Protein AF-A0A1E1XUR6-F1 (afdb_monomer_lite)

InterPro domains:
  IPR001590 Peptidase M12B, ADAM/reprolysin [PS50215] (1-199)
  IPR024079 Metallopeptidase, catalytic domain superfamily [G3DSA:3.40.390.10] (1-199)

Organism: Amblyomma sculptum (NCBI:txid1581419)

Radius of gyration: 16.45 Å; chains: 1; bounding box: 46×39×38 Å

Sequence (199 aa):
KDLVEYIAVLVAFVNLKLQTFQDNILRLQVVVTGIIIYSEQKETFIERWKNNQSFMLDSTLYNFNLYAYKEDRFRNDDIVVFLTGLDLAGRYFNSTRVNENILGLASIRGACGFHKTALVEDIPRTFSSVHTTAHEIGHLLGAHHDGSARDPNSPSQVDPAMCPASKKNIMTPVLGVHKRHDFSYCSTVEAAEFILSKA

pLDDT: mean 92.92, std 6.91, range [50.75, 98.69]

Secondary structure (DSSP, 8-state):
-HHHHHHHHHHHHHHHHHTTS-TTT--------------GGG-TTPPEETTEEEEEETHHHHHHHHHHHH-GGGTT-S-EEEEESSEEEEEPTT-S-EEEEESEEE-TT-TTSTT-EEEEE--TTTTTTHHHHHHHHHHHTTPPPTTPPPPTT---SS-GGGS-GGG--TT----SS---SS--HHHHHHHHHHHHS--

Foldseek 3Di:
DVVVVVVVVLLVLLQVLQCLLPVVQDRDHDDDPDDDDDDPVRLVLFDAQPVDRLETEPSSLVSVLVVLVVDPVNLPPQAEEDEDQGQYWYDDVPDSDTDRPDAKDFAACQTPHSRRYMYGYDDPPPSPRSLVVSQRVLRNLHAAAQLDADDPPQPFPDGSNVGHLVQQESRRPDDDPDHDSHHDNRSSRRSSCSVPPDD

Structure (mmCIF, N/CA/C/O backbone):
data_AF-A0A1E1XUR6-F1
#
_entry.id   AF-A0A1E1XUR6-F1
#
loop_
_atom_site.group_PDB
_atom_site.id
_atom_site.type_symbol
_atom_site.label_atom_id
_atom_site.label_alt_id
_atom_site.label_comp_id
_atom_site.label_asym_id
_atom_site.label_entity_id
_atom_site.label_seq_id
_atom_site.pdbx_PDB_ins_code
_atom_site.Cartn_x
_atom_site.Cartn_y
_atom_site.Cartn_z
_atom_site.occupancy
_atom_site.B_iso_or_equiv
_atom_site.auth_seq_id
_atom_site.auth_comp_id
_atom_site.auth_asym_id
_atom_site.auth_atom_id
_atom_site.pdbx_PDB_model_num
ATOM 1 N N . LYS A 1 1 ? -24.198 -4.993 4.843 1.00 64.06 1 LYS A N 1
ATOM 2 C CA . LYS A 1 1 ? -24.345 -5.655 3.529 1.00 64.06 1 LYS A CA 1
ATOM 3 C C . LYS A 1 1 ? -23.632 -4.826 2.465 1.00 64.06 1 LYS A C 1
ATOM 5 O O . LYS A 1 1 ? -22.609 -5.278 1.979 1.00 64.06 1 LYS A O 1
ATOM 10 N N . ASP A 1 2 ? -24.025 -3.566 2.293 1.00 88.56 2 ASP A N 1
ATOM 11 C CA . ASP A 1 2 ? -23.453 -2.632 1.309 1.00 88.56 2 ASP A CA 1
ATOM 12 C C . ASP A 1 2 ? -21.934 -2.424 1.440 1.00 88.56 2 ASP A C 1
ATOM 14 O O . ASP A 1 2 ? -21.227 -2.429 0.442 1.00 88.56 2 ASP A O 1
ATOM 18 N N . LEU A 1 3 ? -21.401 -2.296 2.664 1.00 90.50 3 LEU A N 1
ATOM 19 C CA . LEU A 1 3 ? -19.954 -2.122 2.868 1.00 90.50 3 LEU A CA 1
ATOM 20 C C . LEU A 1 3 ? -19.143 -3.368 2.476 1.00 90.50 3 LEU A C 1
ATOM 22 O O . LEU A 1 3 ? -18.063 -3.250 1.913 1.00 90.50 3 LEU A O 1
ATOM 26 N N . VAL A 1 4 ? -19.662 -4.564 2.757 1.00 92.81 4 VAL A N 1
ATOM 27 C CA . VAL A 1 4 ? -18.982 -5.819 2.399 1.00 92.81 4 VAL A CA 1
ATOM 28 C C . VAL A 1 4 ? -18.978 -5.999 0.882 1.00 92.81 4 VAL A C 1
ATOM 30 O O . VAL A 1 4 ? -17.950 -6.357 0.317 1.00 92.81 4 VAL A O 1
ATOM 33 N N . GLU A 1 5 ? -20.096 -5.694 0.218 1.00 94.38 5 GLU A N 1
ATOM 34 C CA . GLU A 1 5 ? -20.188 -5.693 -1.248 1.00 94.38 5 GLU A CA 1
ATOM 35 C C . GLU A 1 5 ? -19.238 -4.656 -1.866 1.00 94.38 5 GLU A C 1
ATOM 37 O O . GLU A 1 5 ? -18.511 -4.971 -2.806 1.00 94.38 5 GLU A O 1
ATOM 42 N N . TYR A 1 6 ? -19.169 -3.452 -1.291 1.00 95.44 6 TYR A N 1
ATOM 43 C CA . TYR A 1 6 ? -18.223 -2.418 -1.708 1.00 95.44 6 TYR A CA 1
ATOM 44 C C . TYR A 1 6 ? -16.767 -2.891 -1.603 1.00 95.44 6 TYR A C 1
ATOM 46 O O . TYR A 1 6 ? -16.025 -2.798 -2.580 1.00 95.44 6 TYR A O 1
ATOM 54 N N . ILE A 1 7 ? -16.367 -3.458 -0.458 1.00 95.56 7 ILE A N 1
ATOM 55 C CA . ILE A 1 7 ? -15.009 -3.986 -0.256 1.00 95.56 7 ILE A CA 1
ATOM 56 C C . ILE A 1 7 ? -14.719 -5.131 -1.234 1.00 95.56 7 ILE A C 1
ATOM 58 O O . ILE A 1 7 ? -13.631 -5.183 -1.802 1.00 95.56 7 ILE A O 1
ATOM 62 N N . ALA A 1 8 ? -15.680 -6.022 -1.485 1.00 95.31 8 ALA A N 1
ATOM 63 C CA . ALA A 1 8 ? -15.502 -7.115 -2.438 1.00 95.31 8 ALA A CA 1
ATOM 64 C C . ALA A 1 8 ? -15.231 -6.601 -3.864 1.00 95.31 8 ALA A C 1
ATOM 66 O O . ALA A 1 8 ? -14.317 -7.091 -4.530 1.00 95.31 8 ALA A O 1
ATOM 67 N N . VAL A 1 9 ? -15.975 -5.587 -4.320 1.00 97.12 9 VAL A N 1
ATOM 68 C CA . VAL A 1 9 ? -15.766 -4.963 -5.639 1.00 97.12 9 VAL A CA 1
ATOM 69 C C . VAL A 1 9 ? -14.441 -4.198 -5.691 1.00 97.12 9 VAL A C 1
ATOM 71 O O . VAL A 1 9 ? -13.696 -4.332 -6.662 1.00 97.12 9 VAL A O 1
ATOM 74 N N . LEU A 1 10 ? -14.105 -3.454 -4.634 1.00 97.88 10 LEU A N 1
ATOM 75 C CA . LEU A 1 10 ? -12.821 -2.763 -4.500 1.00 97.88 10 LEU A CA 1
ATOM 76 C C . LEU A 1 10 ? -11.660 -3.752 -4.648 1.00 97.88 10 LEU A C 1
ATOM 78 O O . LEU A 1 10 ? -10.781 -3.546 -5.484 1.00 97.88 10 LEU A O 1
ATOM 82 N N . VAL A 1 11 ? -11.683 -4.859 -3.901 1.00 97.69 11 VAL A N 1
ATOM 83 C CA . VAL A 1 11 ? -10.634 -5.888 -3.958 1.00 97.69 11 VAL A CA 1
ATOM 84 C C . VAL A 1 11 ? -10.613 -6.602 -5.309 1.00 97.69 11 VAL A C 1
ATOM 86 O O . VAL A 1 11 ? -9.536 -6.928 -5.804 1.00 97.69 11 VAL A O 1
ATOM 89 N N . ALA A 1 12 ? -11.762 -6.809 -5.957 1.00 98.06 12 ALA A N 1
ATOM 90 C CA . ALA A 1 12 ? -11.793 -7.337 -7.318 1.00 98.06 12 ALA A CA 1
ATOM 91 C C . ALA A 1 12 ? -11.043 -6.413 -8.295 1.00 98.06 12 ALA A C 1
ATOM 93 O O . ALA A 1 12 ? -10.215 -6.889 -9.071 1.00 98.06 12 ALA A O 1
ATOM 94 N N . PHE A 1 13 ? -11.247 -5.094 -8.215 1.00 98.12 13 PHE A N 1
ATOM 95 C CA . PHE A 1 13 ? -10.497 -4.137 -9.033 1.00 98.12 13 PHE A CA 1
ATOM 96 C C . PHE A 1 13 ? -9.016 -4.040 -8.652 1.00 98.12 13 PHE A C 1
ATOM 98 O O . PHE A 1 13 ? -8.174 -3.884 -9.538 1.00 98.12 13 PHE A O 1
ATOM 105 N N . VAL A 1 14 ? -8.676 -4.170 -7.367 1.00 98.44 14 VAL A N 1
ATOM 106 C CA . VAL A 1 14 ? -7.278 -4.291 -6.923 1.00 98.44 14 VAL A CA 1
ATOM 107 C C . VAL A 1 14 ? -6.634 -5.530 -7.543 1.00 98.44 14 VAL A C 1
ATOM 109 O O . VAL A 1 14 ? -5.553 -5.425 -8.111 1.00 98.44 14 VAL A O 1
ATOM 112 N N . ASN A 1 15 ? -7.314 -6.677 -7.543 1.00 98.19 15 ASN A N 1
ATOM 113 C CA . ASN A 1 15 ? -6.824 -7.895 -8.185 1.00 98.19 15 ASN A CA 1
ATOM 114 C C . ASN A 1 15 ? -6.616 -7.729 -9.695 1.00 98.19 15 ASN A C 1
ATOM 116 O O . ASN A 1 15 ? -5.609 -8.207 -10.207 1.00 98.19 15 ASN A O 1
ATOM 120 N N . LEU A 1 16 ? -7.489 -7.002 -10.404 1.00 97.50 16 LEU A N 1
ATOM 121 C CA . LEU A 1 16 ? -7.254 -6.683 -11.822 1.00 97.50 16 LEU A CA 1
ATOM 122 C C . LEU A 1 16 ? -5.965 -5.877 -12.031 1.00 97.50 16 LEU A C 1
ATOM 124 O O . LEU A 1 16 ? -5.293 -6.052 -13.041 1.00 97.50 16 LEU A O 1
ATOM 128 N N . LYS A 1 17 ? -5.605 -5.004 -11.084 1.00 97.50 17 LYS A N 1
ATOM 129 C CA . LYS A 1 17 ? -4.328 -4.279 -11.117 1.00 97.50 17 LYS A CA 1
ATOM 130 C C . LYS A 1 17 ? -3.155 -5.185 -10.762 1.00 97.50 17 LYS A C 1
ATOM 132 O O . LYS A 1 17 ? -2.138 -5.127 -11.438 1.00 97.50 17 LYS A O 1
ATOM 137 N N . LEU A 1 18 ? -3.280 -6.044 -9.753 1.00 97.25 18 LEU A N 1
ATOM 138 C CA . LEU A 1 18 ? -2.220 -6.992 -9.381 1.00 97.25 18 LEU A CA 1
ATOM 139 C C . LEU A 1 18 ? -1.930 -8.011 -10.495 1.00 97.25 18 LEU A C 1
ATOM 141 O O . LEU A 1 18 ? -0.782 -8.391 -10.678 1.00 97.25 18 LEU A O 1
ATOM 145 N N . GLN A 1 19 ? -2.924 -8.366 -11.313 1.00 96.00 19 GLN A N 1
ATOM 146 C CA . GLN A 1 19 ? -2.740 -9.175 -12.528 1.00 96.00 19 GLN A CA 1
ATOM 147 C C . GLN A 1 19 ? -1.905 -8.486 -13.619 1.00 96.00 19 GLN A C 1
ATOM 149 O O . GLN A 1 19 ? -1.572 -9.112 -14.613 1.00 96.00 19 GLN A O 1
ATOM 154 N N . THR A 1 20 ? -1.578 -7.201 -13.470 1.00 96.88 20 THR A N 1
ATOM 155 C CA . THR A 1 20 ? -0.694 -6.500 -14.416 1.00 96.88 20 THR A CA 1
ATOM 156 C C . THR A 1 20 ? 0.782 -6.598 -14.055 1.00 96.88 20 THR A C 1
ATOM 158 O O . THR A 1 20 ? 1.619 -6.117 -14.822 1.00 96.88 20 THR A O 1
ATOM 161 N N . PHE A 1 21 ? 1.121 -7.217 -12.916 1.00 96.69 21 PHE A N 1
ATOM 162 C CA . PHE A 1 21 ? 2.452 -7.799 -12.794 1.00 96.69 21 PHE A CA 1
ATOM 163 C C . PHE A 1 21 ? 2.690 -8.676 -14.018 1.00 96.69 21 PHE A C 1
ATOM 165 O O . PHE A 1 21 ? 1.774 -9.338 -14.497 1.00 96.69 21 PHE A O 1
ATOM 172 N N . GLN A 1 22 ? 3.892 -8.616 -14.586 1.00 92.62 22 GLN A N 1
ATOM 173 C CA . GLN A 1 22 ? 4.144 -9.317 -15.841 1.00 92.62 22 GLN A CA 1
ATOM 174 C C . GLN A 1 22 ? 3.880 -10.814 -15.641 1.00 92.62 22 GLN A C 1
ATOM 176 O O . GLN A 1 22 ? 4.581 -11.467 -14.867 1.00 92.62 22 GLN A O 1
ATOM 181 N N . ASP A 1 23 ? 2.860 -11.337 -16.330 1.00 82.50 23 ASP A N 1
ATOM 182 C CA . ASP A 1 23 ? 2.299 -12.677 -16.099 1.00 82.50 23 ASP A CA 1
ATOM 183 C C . ASP A 1 23 ? 3.335 -13.805 -16.237 1.00 82.50 23 ASP A C 1
ATOM 185 O O . ASP A 1 23 ? 3.189 -14.875 -15.649 1.00 82.50 23 ASP A O 1
ATOM 189 N N . ASN A 1 24 ? 4.401 -13.575 -17.009 1.00 88.62 24 ASN A N 1
ATOM 190 C CA . ASN A 1 24 ? 5.517 -14.504 -17.182 1.00 88.62 24 ASN A CA 1
ATOM 191 C C . ASN A 1 24 ? 6.530 -14.493 -16.020 1.00 88.62 24 ASN A C 1
ATOM 193 O O . ASN A 1 24 ? 7.459 -15.298 -16.036 1.00 88.62 24 ASN A O 1
ATOM 197 N N . ILE A 1 25 ? 6.385 -13.583 -15.055 1.00 91.19 25 ILE A N 1
ATOM 198 C CA . ILE A 1 25 ? 7.270 -13.416 -13.894 1.00 91.19 25 ILE A CA 1
ATOM 199 C C . ILE A 1 25 ? 6.504 -13.693 -12.602 1.00 91.19 25 ILE A C 1
ATOM 201 O O . ILE A 1 25 ? 6.930 -14.518 -11.796 1.00 91.19 25 ILE A O 1
ATOM 205 N N . LEU A 1 26 ? 5.380 -13.005 -12.398 1.00 91.56 26 LEU A N 1
ATOM 206 C CA . LEU A 1 26 ? 4.622 -13.065 -11.155 1.00 91.56 26 LEU A CA 1
ATOM 207 C C . LEU A 1 26 ? 3.128 -13.047 -11.451 1.00 91.56 26 LEU A C 1
ATOM 209 O O . LEU A 1 26 ? 2.596 -12.062 -11.954 1.00 91.56 26 LEU A O 1
ATOM 213 N N . ARG A 1 27 ? 2.447 -14.119 -11.047 1.00 91.94 27 ARG A N 1
ATOM 214 C CA . ARG A 1 27 ? 0.989 -14.177 -11.014 1.00 91.94 27 ARG A CA 1
ATOM 215 C C . ARG A 1 27 ? 0.527 -14.171 -9.568 1.00 91.94 27 ARG A C 1
ATOM 217 O O . ARG A 1 27 ? 0.802 -15.108 -8.823 1.00 91.94 27 ARG A O 1
ATOM 224 N N . LEU A 1 28 ? -0.191 -13.121 -9.192 1.00 91.94 28 LEU A N 1
ATOM 225 C CA . LEU A 1 28 ? -0.631 -12.890 -7.823 1.00 91.94 28 LEU A CA 1
ATOM 226 C C . LEU A 1 28 ? -2.141 -12.660 -7.769 1.00 91.94 28 LEU A C 1
ATOM 228 O O . LEU A 1 28 ? -2.721 -12.016 -8.643 1.00 91.94 28 LEU A O 1
ATOM 232 N N . GLN A 1 29 ? -2.766 -13.153 -6.705 1.00 94.88 29 GLN A N 1
ATOM 233 C CA . GLN A 1 29 ? -4.135 -12.818 -6.344 1.00 94.88 29 GLN A CA 1
ATOM 234 C C . GLN A 1 29 ? -4.218 -12.644 -4.829 1.00 94.88 29 GLN A C 1
ATOM 236 O O . GLN A 1 29 ? -3.807 -13.531 -4.085 1.00 94.88 29 GLN A O 1
ATOM 241 N N . VAL A 1 30 ? -4.786 -11.527 -4.378 1.00 95.62 30 VAL A N 1
ATOM 242 C CA . VAL A 1 30 ? -5.132 -11.340 -2.966 1.00 95.62 30 VAL A CA 1
ATOM 243 C C . VAL A 1 30 ? -6.528 -11.887 -2.693 1.00 95.62 30 VAL A C 1
ATOM 245 O O . VAL A 1 30 ? -7.462 -11.700 -3.483 1.00 95.62 30 VAL A O 1
ATOM 248 N N . VAL A 1 31 ? -6.672 -12.569 -1.560 1.00 96.62 31 VAL A N 1
ATOM 249 C CA . VAL A 1 31 ? -7.931 -13.155 -1.095 1.00 96.62 31 VAL A CA 1
ATOM 250 C C . VAL A 1 31 ? -8.277 -12.531 0.249 1.00 96.62 31 VAL A C 1
ATOM 252 O O . VAL A 1 31 ? -7.440 -12.474 1.142 1.00 96.62 31 VAL A O 1
ATOM 255 N N . VAL A 1 32 ? -9.515 -12.058 0.395 1.00 96.50 32 VAL A N 1
ATOM 256 C CA . VAL A 1 32 ? -9.996 -11.505 1.667 1.00 96.50 32 VAL A CA 1
ATOM 257 C C . VAL A 1 32 ? -10.362 -12.656 2.596 1.00 96.50 32 VAL A C 1
ATOM 259 O O . VAL A 1 32 ? -11.308 -13.395 2.327 1.00 96.50 32 VAL A O 1
ATOM 262 N N . THR A 1 33 ? -9.625 -12.785 3.694 1.00 95.62 33 THR A N 1
ATOM 263 C CA . THR A 1 33 ? -9.850 -13.777 4.758 1.00 95.62 33 THR A CA 1
ATOM 264 C C . THR A 1 33 ? -10.808 -13.266 5.835 1.00 95.62 33 THR A C 1
ATOM 266 O O . THR A 1 33 ? -11.524 -14.054 6.453 1.00 95.62 33 THR A O 1
ATOM 269 N N . GLY A 1 34 ? -10.883 -11.946 6.031 1.00 94.69 34 GLY A N 1
ATOM 270 C CA . GLY A 1 34 ? -11.770 -11.316 7.002 1.00 94.69 34 GLY A CA 1
ATOM 271 C C . GLY A 1 34 ? -11.981 -9.826 6.749 1.00 94.69 34 GLY A C 1
ATOM 272 O O . GLY A 1 34 ? -11.146 -9.148 6.156 1.00 94.69 34 GLY A O 1
ATOM 273 N N . ILE A 1 35 ? -13.120 -9.311 7.216 1.00 94.56 35 ILE A N 1
ATOM 274 C CA . ILE A 1 35 ? -13.437 -7.878 7.228 1.00 94.56 35 ILE A CA 1
ATOM 275 C C . ILE A 1 35 ? -13.803 -7.504 8.659 1.00 94.56 35 ILE A C 1
ATOM 277 O O . ILE A 1 35 ? -14.704 -8.100 9.252 1.00 94.56 35 ILE A O 1
ATOM 281 N N . ILE A 1 36 ? -13.118 -6.501 9.203 1.00 92.12 36 ILE A N 1
ATOM 282 C CA . ILE A 1 36 ? -13.382 -5.970 10.539 1.00 92.12 36 ILE A CA 1
ATOM 283 C C . ILE A 1 36 ? -13.798 -4.517 10.387 1.00 92.12 36 ILE A C 1
ATOM 285 O O . ILE A 1 36 ? -13.083 -3.716 9.794 1.00 92.12 36 ILE A O 1
ATOM 289 N N . ILE A 1 37 ? -14.964 -4.190 10.934 1.00 90.62 37 ILE A N 1
ATOM 290 C CA . ILE A 1 37 ? -15.499 -2.832 10.932 1.00 90.62 37 ILE A CA 1
ATOM 291 C C . ILE A 1 37 ? -15.290 -2.272 12.333 1.00 90.62 37 ILE A C 1
ATOM 293 O O . ILE A 1 37 ? -15.840 -2.800 13.306 1.00 90.62 37 ILE A O 1
ATOM 297 N N . TYR A 1 38 ? -14.476 -1.226 12.434 1.00 86.25 38 TYR A N 1
ATOM 298 C CA . TYR A 1 38 ? -14.243 -0.532 13.689 1.00 86.25 38 TYR A CA 1
ATOM 299 C C . TYR A 1 38 ? -15.259 0.592 13.891 1.00 86.25 38 TYR A C 1
ATOM 301 O O . TYR A 1 38 ? -15.828 1.147 12.955 1.00 86.25 38 TYR A O 1
ATOM 309 N N . SER A 1 39 ? -15.507 0.886 15.161 1.00 82.56 39 SER A N 1
ATOM 310 C CA . SER A 1 39 ? -16.129 2.125 15.618 1.00 82.56 39 SER A CA 1
ATOM 311 C C . SER A 1 39 ? -15.038 2.995 16.228 1.00 82.56 39 SER A C 1
ATOM 313 O O . SER A 1 39 ? -14.097 2.428 16.782 1.00 82.56 39 SER A O 1
ATOM 315 N N . GLU A 1 40 ? -15.218 4.315 16.281 1.00 74.62 40 GLU A N 1
ATOM 316 C CA . GLU A 1 40 ? -14.229 5.263 16.837 1.00 74.62 40 GLU A CA 1
ATOM 317 C C . GLU A 1 40 ? -13.624 4.820 18.186 1.00 74.62 40 GLU A C 1
ATOM 319 O O . GLU A 1 40 ? -12.426 4.928 18.417 1.00 74.62 40 GLU A O 1
ATOM 324 N N . GLN A 1 41 ? -14.434 4.227 19.068 1.00 70.56 41 GLN A N 1
ATOM 325 C CA . GLN A 1 41 ? -14.014 3.746 20.396 1.00 70.56 41 GLN A CA 1
ATOM 326 C C . GLN A 1 41 ? -13.008 2.580 20.369 1.00 70.56 41 GLN A C 1
ATOM 328 O O . GLN A 1 41 ? -12.378 2.285 21.382 1.00 70.56 41 GLN A O 1
ATOM 333 N N . LYS A 1 42 ? -12.895 1.871 19.242 1.00 77.00 42 LYS A N 1
ATOM 334 C CA . LYS A 1 42 ? -12.054 0.677 19.070 1.00 77.00 42 LYS A CA 1
ATOM 335 C C . LYS A 1 42 ? -10.821 0.938 18.202 1.00 77.00 42 LYS A C 1
ATOM 337 O O . LYS A 1 42 ? -9.979 0.055 18.083 1.00 77.00 42 LYS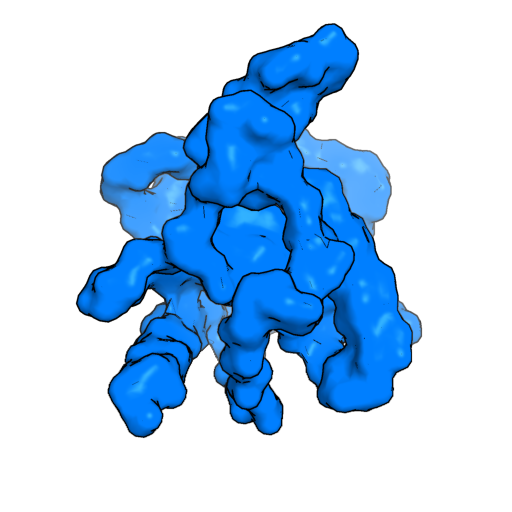 A O 1
ATOM 342 N N . GLU A 1 43 ? -10.692 2.130 17.631 1.00 81.44 43 GLU A N 1
ATOM 343 C CA . GLU A 1 43 ? -9.579 2.526 16.763 1.00 81.44 43 GLU A CA 1
ATOM 344 C C . GLU A 1 43 ? -8.408 3.105 17.573 1.00 81.44 43 GLU A C 1
ATOM 346 O O . GLU A 1 43 ? -7.889 4.183 17.290 1.00 81.44 43 GLU A O 1
ATOM 351 N N . THR A 1 44 ? -7.980 2.394 18.620 1.00 85.56 44 THR A N 1
ATOM 352 C CA . THR A 1 44 ? -6.982 2.888 19.592 1.00 85.56 44 THR A CA 1
ATOM 353 C C . THR A 1 44 ? -5.585 3.107 19.005 1.00 85.56 44 THR A C 1
ATOM 355 O O . THR A 1 44 ? -4.735 3.713 19.653 1.00 85.56 44 THR A O 1
ATOM 358 N N . PHE A 1 45 ? -5.339 2.621 17.789 1.00 90.06 45 PHE A N 1
ATOM 359 C CA . PHE A 1 45 ? -4.089 2.786 17.051 1.00 90.06 45 PHE A CA 1
ATOM 360 C C . PHE A 1 45 ? -4.030 4.082 16.225 1.00 90.06 45 PHE A C 1
ATOM 362 O O . PHE A 1 45 ? -2.939 4.462 15.799 1.00 90.06 45 PHE A O 1
ATOM 369 N N . ILE A 1 46 ? -5.159 4.767 16.001 1.00 93.50 46 ILE A N 1
ATOM 370 C CA . ILE A 1 46 ? -5.208 5.990 15.189 1.00 93.50 46 ILE A CA 1
ATOM 371 C C . ILE A 1 46 ? -4.646 7.172 15.977 1.00 93.50 46 ILE A C 1
ATOM 373 O O . ILE A 1 46 ? -5.196 7.576 17.002 1.00 93.50 46 ILE A O 1
ATOM 377 N N . GLU A 1 47 ? -3.591 7.789 15.449 1.00 93.00 47 GLU A N 1
ATOM 378 C CA . GLU A 1 47 ? -3.105 9.075 15.934 1.00 93.00 47 GLU A CA 1
ATOM 379 C C . GLU A 1 47 ? -3.658 10.198 15.055 1.00 93.00 47 GLU A C 1
ATOM 381 O O . GLU A 1 47 ? -3.431 10.230 13.847 1.00 93.00 47 GLU A O 1
ATOM 386 N N . ARG A 1 48 ? -4.383 11.142 15.662 1.00 92.19 48 ARG A N 1
ATOM 387 C CA . ARG A 1 48 ? -5.001 12.267 14.950 1.00 92.19 48 ARG A CA 1
ATOM 388 C C . ARG A 1 48 ? -4.201 13.548 15.109 1.00 92.19 48 ARG A C 1
ATOM 390 O O . ARG A 1 48 ? -3.607 13.809 16.162 1.00 92.19 48 ARG A O 1
ATOM 397 N N . TRP A 1 49 ? -4.225 14.399 14.089 1.00 89.94 49 TRP A N 1
ATOM 398 C CA . TRP A 1 49 ? -3.610 15.715 14.192 1.00 89.94 49 TRP A CA 1
ATOM 399 C C . TRP A 1 49 ? -4.379 16.592 15.188 1.00 89.94 49 TRP A C 1
ATOM 401 O O . TRP A 1 49 ? -5.584 16.802 15.074 1.00 89.94 49 TRP A O 1
ATOM 411 N N . LYS A 1 50 ? -3.674 17.140 16.187 1.00 87.44 50 LYS A N 1
ATOM 412 C CA . LYS A 1 50 ? -4.296 17.919 17.274 1.00 87.44 50 LYS A CA 1
ATOM 413 C C . LYS A 1 50 ? -5.114 19.113 16.772 1.00 87.44 50 LYS A C 1
ATOM 415 O O . LYS A 1 50 ? -6.133 19.424 17.377 1.00 87.44 50 LYS A O 1
ATOM 420 N N . ASN A 1 51 ? -4.691 19.743 15.676 1.00 86.44 51 ASN A N 1
ATOM 421 C CA . ASN A 1 51 ? -5.345 20.940 15.145 1.00 86.44 51 ASN A CA 1
ATOM 422 C C . ASN A 1 51 ? -6.538 20.619 14.231 1.00 86.44 51 ASN A C 1
ATOM 42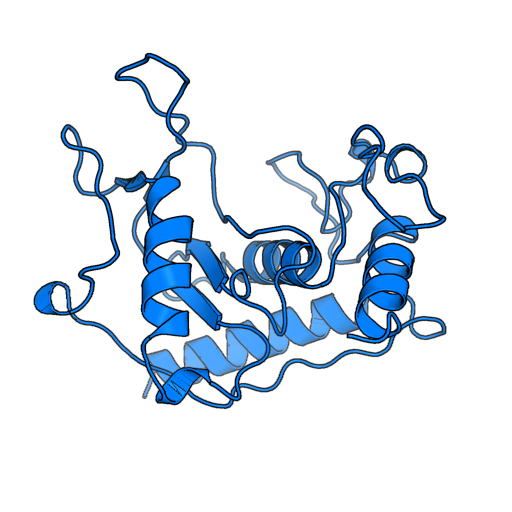4 O O . ASN A 1 51 ? -7.395 21.478 14.048 1.00 86.44 51 ASN A O 1
ATOM 428 N N . ASN A 1 52 ? -6.606 19.407 13.670 1.00 87.44 52 ASN A N 1
ATOM 429 C CA . ASN A 1 52 ? -7.734 18.950 12.864 1.00 87.44 52 ASN A CA 1
ATOM 430 C C . ASN A 1 52 ? -7.862 17.425 12.963 1.00 87.44 52 ASN A C 1
ATOM 432 O O . ASN A 1 52 ? -7.071 16.679 12.391 1.00 87.44 52 ASN A O 1
ATOM 436 N N . GLN A 1 53 ? -8.893 16.974 13.676 1.00 87.31 53 GLN A N 1
ATOM 437 C CA . GLN A 1 53 ? -9.135 15.557 13.949 1.00 87.31 53 GLN A CA 1
ATOM 438 C C . GLN A 1 53 ? -9.550 14.750 12.709 1.00 87.31 53 GLN A C 1
ATOM 440 O O . GLN A 1 53 ? -9.569 13.522 12.783 1.00 87.31 53 GLN A O 1
ATOM 445 N N . SER A 1 54 ? -9.851 15.412 11.586 1.00 88.31 54 SER A N 1
ATOM 446 C CA . SER A 1 54 ? -10.110 14.753 10.296 1.00 88.31 54 SER A CA 1
ATOM 447 C C . SER A 1 54 ? -8.848 14.113 9.720 1.00 88.31 54 SER A C 1
ATOM 449 O O . SER A 1 54 ? -8.962 13.192 8.925 1.00 88.31 54 SER A O 1
ATOM 451 N N . PHE A 1 55 ? -7.665 14.545 10.177 1.00 89.81 55 PHE A N 1
ATOM 452 C CA . PHE A 1 55 ? -6.385 14.010 9.736 1.00 89.81 55 PHE A CA 1
ATOM 453 C C . PHE A 1 55 ? -5.862 12.910 10.660 1.00 89.81 55 PHE A C 1
ATOM 455 O O . PHE A 1 55 ? -5.628 13.133 11.855 1.00 89.81 55 PHE A O 1
ATOM 462 N N . MET A 1 56 ? -5.609 11.746 10.075 1.00 93.62 56 MET A N 1
ATOM 463 C CA . MET A 1 56 ? -4.820 10.656 10.632 1.00 93.62 56 MET A CA 1
ATOM 464 C C . MET A 1 56 ? -3.347 10.853 10.264 1.00 93.62 56 MET A C 1
ATOM 466 O O . MET A 1 56 ? -3.004 11.149 9.124 1.00 93.62 56 MET A O 1
ATOM 470 N N . LEU A 1 57 ? -2.461 10.677 11.236 1.00 93.25 57 LEU A N 1
ATOM 471 C CA . LEU A 1 57 ? -1.031 10.898 11.058 1.00 93.25 57 LEU A CA 1
ATOM 472 C C . LEU A 1 57 ? -0.307 9.626 10.622 1.00 93.25 57 LEU A C 1
ATOM 474 O O . LEU A 1 57 ? -0.691 8.527 11.019 1.00 93.25 57 LEU A O 1
ATOM 478 N N . ASP A 1 58 ? 0.780 9.794 9.875 1.00 91.31 58 ASP A N 1
ATOM 479 C CA . ASP A 1 58 ? 1.707 8.744 9.430 1.00 91.31 58 ASP A CA 1
ATOM 480 C C . ASP A 1 58 ? 2.178 7.785 10.540 1.00 91.31 58 ASP A C 1
ATOM 482 O O . ASP A 1 58 ? 2.294 6.577 10.314 1.00 91.31 58 ASP A O 1
ATOM 486 N N . SER A 1 59 ? 2.361 8.278 11.767 1.00 93.00 59 SER A N 1
ATOM 487 C CA . SER A 1 59 ? 2.659 7.466 12.958 1.00 93.00 59 SER A CA 1
ATOM 488 C C . SER A 1 59 ? 1.616 6.377 13.250 1.00 93.00 59 SER A C 1
ATOM 490 O O . SER A 1 59 ? 1.943 5.356 13.865 1.00 93.00 59 SER A O 1
ATOM 492 N N . THR A 1 60 ? 0.386 6.534 12.752 1.00 96.19 60 THR A N 1
ATOM 493 C CA . THR A 1 60 ? -0.675 5.522 12.833 1.00 96.19 60 THR A CA 1
ATOM 494 C C . THR A 1 60 ? -0.251 4.203 12.200 1.00 96.19 60 THR A C 1
ATOM 496 O O . THR A 1 60 ? -0.621 3.152 12.716 1.00 96.19 60 THR A O 1
ATOM 499 N N . LEU A 1 61 ? 0.576 4.211 11.146 1.00 97.19 61 LEU A N 1
ATOM 500 C CA . LEU A 1 61 ? 1.026 2.970 10.512 1.00 97.19 61 LEU A CA 1
ATOM 501 C C . LEU A 1 61 ? 1.841 2.114 11.490 1.00 97.19 61 LEU A C 1
ATOM 503 O O . LEU A 1 61 ? 1.661 0.899 11.570 1.00 97.19 61 LEU A O 1
ATOM 507 N N . TYR A 1 62 ? 2.723 2.734 12.275 1.00 96.50 62 TYR A N 1
ATOM 508 C CA . TYR A 1 62 ? 3.496 2.015 13.287 1.00 96.50 62 TYR A CA 1
ATOM 509 C C . TYR A 1 62 ? 2.592 1.443 14.388 1.00 96.50 62 TYR A C 1
ATOM 511 O O . TYR A 1 62 ? 2.703 0.266 14.740 1.00 96.50 62 TYR A O 1
ATOM 519 N N . ASN A 1 63 ? 1.647 2.243 14.887 1.00 96.75 63 ASN A N 1
ATOM 520 C CA . ASN A 1 63 ? 0.681 1.795 15.893 1.00 96.75 63 ASN A CA 1
ATOM 521 C C . ASN A 1 63 ? -0.213 0.664 15.370 1.00 96.75 63 ASN A C 1
ATOM 523 O O . ASN A 1 63 ? -0.536 -0.262 16.114 1.00 96.75 63 ASN A O 1
ATOM 527 N N . PHE A 1 64 ? -0.588 0.715 14.093 1.00 96.62 64 PHE A N 1
ATOM 528 C CA . PHE A 1 64 ? -1.412 -0.306 13.468 1.00 96.62 64 PHE A CA 1
ATOM 529 C C . PHE A 1 64 ? -0.642 -1.613 13.249 1.00 96.62 64 PHE A C 1
ATOM 531 O O . PHE A 1 64 ? -1.182 -2.675 13.546 1.00 96.62 64 PHE A O 1
ATOM 538 N N . ASN A 1 65 ? 0.642 -1.558 12.874 1.00 97.31 65 ASN A N 1
ATOM 539 C CA . ASN A 1 65 ? 1.518 -2.738 12.879 1.00 97.31 65 ASN A CA 1
ATOM 540 C C . ASN A 1 65 ? 1.615 -3.368 14.280 1.00 97.31 65 ASN A C 1
ATOM 542 O O . ASN A 1 65 ? 1.428 -4.575 14.431 1.00 97.31 65 ASN A O 1
ATOM 546 N N . LEU A 1 66 ? 1.824 -2.557 15.328 1.00 96.62 66 LEU A N 1
ATOM 547 C CA . LEU A 1 66 ? 1.833 -3.038 16.717 1.00 96.62 66 LEU A CA 1
ATOM 548 C C . LEU A 1 66 ? 0.507 -3.691 17.120 1.00 96.62 66 LEU A C 1
ATOM 550 O O . LEU A 1 66 ? 0.507 -4.698 17.829 1.00 96.62 66 LEU A O 1
ATOM 554 N N . TYR A 1 67 ? -0.614 -3.101 16.711 1.00 94.88 67 TYR A N 1
ATOM 555 C CA . TYR A 1 67 ? -1.946 -3.625 16.981 1.00 94.88 67 TYR A CA 1
ATOM 556 C C . TYR A 1 67 ? -2.167 -4.964 16.264 1.00 94.88 67 TYR A C 1
ATOM 558 O O . TYR A 1 67 ? -2.490 -5.959 16.913 1.00 94.88 67 TYR A O 1
ATOM 566 N N . ALA A 1 68 ? -1.906 -5.015 14.955 1.00 95.12 68 ALA A N 1
ATOM 567 C CA . ALA A 1 68 ? -2.065 -6.213 14.140 1.00 95.12 68 ALA A CA 1
ATOM 568 C C . ALA A 1 68 ? -1.166 -7.366 14.611 1.00 95.12 68 ALA A C 1
ATOM 570 O O . ALA A 1 68 ? -1.589 -8.517 14.606 1.00 95.12 68 ALA A O 1
ATOM 571 N N . TYR A 1 69 ? 0.050 -7.064 15.074 1.00 95.12 69 TYR A N 1
ATOM 572 C CA . TYR A 1 69 ? 0.970 -8.061 15.623 1.00 95.12 69 TYR A CA 1
ATOM 573 C C . TYR A 1 69 ? 0.475 -8.692 16.936 1.00 95.12 69 TYR A C 1
ATOM 575 O O . TYR A 1 69 ? 0.737 -9.865 17.193 1.00 95.12 69 TYR A O 1
ATOM 583 N N . LYS A 1 70 ? -0.229 -7.929 17.784 1.00 94.44 70 LYS A N 1
ATOM 584 C CA . LYS A 1 70 ? -0.728 -8.402 19.090 1.00 94.44 70 LYS A CA 1
ATOM 585 C C . LYS A 1 70 ? -2.033 -9.188 19.000 1.00 94.44 70 LYS A C 1
ATOM 587 O O . LYS A 1 70 ? -2.370 -9.926 19.921 1.00 94.44 70 LYS A O 1
ATOM 592 N N . GLU A 1 71 ? -2.798 -8.976 17.942 1.00 93.56 71 GLU A N 1
ATOM 593 C CA . GLU A 1 71 ? -4.136 -9.527 17.780 1.00 93.56 71 GLU A CA 1
ATOM 594 C C . GLU A 1 71 ? -4.079 -10.852 17.010 1.00 93.56 71 GLU A C 1
ATOM 596 O O . GLU A 1 71 ? -3.851 -10.875 15.800 1.00 93.56 71 GLU A O 1
ATOM 601 N N . ASP A 1 72 ? -4.357 -11.963 17.703 1.00 94.00 72 ASP A N 1
ATOM 602 C CA . ASP A 1 72 ? -4.284 -13.331 17.154 1.00 94.00 72 ASP A CA 1
ATOM 603 C C . ASP A 1 72 ? -5.053 -13.518 15.839 1.00 94.00 72 ASP A C 1
ATOM 605 O O . ASP A 1 72 ? -4.675 -14.336 14.998 1.00 94.00 72 ASP A O 1
ATOM 609 N N . ARG A 1 73 ? -6.126 -12.746 15.637 1.00 94.06 73 ARG A N 1
ATOM 610 C CA . ARG A 1 73 ? -6.954 -12.803 14.427 1.00 94.06 73 ARG A CA 1
ATOM 611 C C . ARG A 1 73 ? -6.176 -12.494 13.143 1.00 94.06 73 ARG A C 1
ATOM 613 O O . ARG A 1 73 ? -6.541 -13.033 12.110 1.00 94.06 73 ARG A O 1
ATOM 620 N N . PHE A 1 74 ? -5.122 -11.674 13.215 1.00 95.38 74 PHE A N 1
ATOM 621 C CA . PHE A 1 74 ? -4.297 -11.315 12.056 1.00 95.38 74 PHE A CA 1
ATOM 622 C C . PHE A 1 74 ? -3.062 -12.199 11.917 1.00 95.38 74 PHE A C 1
ATOM 624 O O . PHE A 1 74 ? -2.249 -11.989 11.019 1.00 95.38 74 PHE A O 1
ATOM 631 N N . ARG A 1 75 ? -2.855 -13.167 12.818 1.00 94.31 75 ARG A N 1
ATOM 632 C CA . ARG A 1 75 ? -1.619 -13.958 12.873 1.00 94.31 75 ARG A CA 1
ATOM 633 C C . ARG A 1 75 ? -1.313 -14.654 11.550 1.00 94.31 75 ARG A C 1
ATOM 635 O O . ARG A 1 75 ? -0.159 -14.672 11.140 1.00 94.31 75 ARG A O 1
ATOM 642 N N . ASN A 1 76 ? -2.348 -15.174 10.896 1.00 95.44 76 ASN A N 1
ATOM 643 C CA . ASN A 1 76 ? -2.233 -15.936 9.654 1.00 95.44 76 ASN A CA 1
ATOM 644 C C . ASN A 1 76 ? -2.464 -15.087 8.392 1.00 95.44 76 ASN A C 1
ATOM 646 O O . ASN A 1 76 ? -2.450 -15.643 7.300 1.00 95.44 76 ASN A O 1
ATOM 650 N N . ASP A 1 77 ? -2.713 -13.782 8.529 1.00 97.12 77 ASP A N 1
ATOM 651 C CA . ASP A 1 77 ? -2.864 -12.896 7.377 1.00 97.12 77 ASP A CA 1
ATOM 652 C C . ASP A 1 77 ? -1.488 -12.413 6.905 1.00 97.12 77 ASP A C 1
ATOM 654 O O . ASP A 1 77 ? -0.668 -11.964 7.717 1.00 97.12 77 ASP A O 1
ATOM 658 N N . ASP A 1 78 ? -1.255 -12.462 5.593 1.00 97.25 78 ASP A N 1
ATOM 659 C CA . ASP A 1 78 ? -0.010 -11.997 4.969 1.00 97.25 78 ASP A CA 1
ATOM 660 C C . ASP A 1 78 ? 0.064 -10.467 4.912 1.00 97.25 78 ASP A C 1
ATOM 662 O O . ASP A 1 78 ? 1.145 -9.890 5.023 1.00 97.25 78 ASP A O 1
ATOM 666 N N . ILE A 1 79 ? -1.089 -9.812 4.742 1.00 98.00 79 ILE A N 1
ATOM 667 C CA . ILE A 1 79 ? -1.263 -8.362 4.599 1.00 98.00 79 ILE A CA 1
ATOM 668 C C . ILE A 1 79 ? -2.544 -7.938 5.326 1.00 98.00 79 ILE A C 1
ATOM 670 O O . ILE A 1 79 ? -3.563 -8.620 5.236 1.00 98.00 79 ILE A O 1
ATOM 674 N N . VAL A 1 80 ? -2.523 -6.775 5.985 1.00 97.81 80 VAL A N 1
ATOM 675 C CA . VAL A 1 80 ? -3.713 -6.157 6.594 1.00 97.81 80 VAL A CA 1
ATOM 676 C C . VAL A 1 80 ? -3.861 -4.714 6.113 1.00 97.81 80 VAL A C 1
ATOM 678 O O . VAL A 1 80 ? -2.991 -3.881 6.343 1.00 97.81 80 VAL A O 1
ATOM 681 N N . VAL A 1 81 ? -4.982 -4.386 5.473 1.00 98.06 81 VAL A N 1
ATOM 682 C CA . VAL A 1 81 ? -5.247 -3.029 4.966 1.00 98.06 81 VAL A CA 1
ATOM 683 C C . VAL A 1 81 ? -6.285 -2.335 5.843 1.00 98.06 81 VAL A C 1
ATOM 685 O O . VAL A 1 81 ? -7.384 -2.855 6.039 1.00 98.06 81 VAL A O 1
ATOM 688 N N . PHE A 1 82 ? -5.954 -1.146 6.339 1.00 96.94 82 PHE A N 1
ATOM 689 C CA . PHE A 1 82 ? -6.887 -0.248 7.009 1.00 96.94 82 PHE A CA 1
ATOM 690 C C . PHE A 1 82 ? -7.417 0.783 6.011 1.00 96.94 82 PHE A C 1
ATOM 692 O O . PHE A 1 82 ? -6.698 1.697 5.607 1.00 96.94 82 PHE A O 1
ATOM 699 N N . LEU A 1 83 ? -8.677 0.616 5.605 1.00 96.06 83 LEU A N 1
ATOM 700 C CA . LEU A 1 83 ? -9.402 1.585 4.782 1.00 96.06 83 LEU A CA 1
ATOM 701 C C . LEU A 1 83 ? -10.055 2.631 5.688 1.00 96.06 83 LEU A C 1
ATOM 703 O O . LEU A 1 83 ? -10.779 2.270 6.617 1.00 96.06 83 LEU A O 1
ATOM 707 N N . THR A 1 84 ? -9.836 3.911 5.400 1.00 94.56 84 THR A N 1
ATOM 708 C CA . THR A 1 84 ? -10.353 5.025 6.204 1.00 94.56 84 THR A CA 1
ATOM 709 C C . THR A 1 84 ? -10.959 6.119 5.334 1.00 94.56 84 THR A C 1
ATOM 711 O O . THR A 1 84 ? -10.484 6.368 4.234 1.00 94.56 84 THR A O 1
ATOM 714 N N . GLY A 1 85 ? -11.995 6.792 5.842 1.00 93.44 85 GLY A N 1
ATOM 715 C CA . GLY A 1 85 ? -12.530 8.028 5.251 1.00 93.44 85 GLY A CA 1
ATOM 716 C C . GLY A 1 85 ? -11.939 9.307 5.857 1.00 93.44 85 GLY A C 1
ATOM 717 O O . GLY A 1 85 ? -12.495 10.381 5.657 1.00 93.44 85 GLY A O 1
ATOM 718 N N . LEU A 1 86 ? -10.894 9.174 6.677 1.00 93.31 86 LEU A N 1
ATOM 719 C CA . LEU A 1 86 ? -10.121 10.279 7.253 1.00 93.31 86 LEU A CA 1
ATOM 720 C C . LEU A 1 86 ? -8.967 10.641 6.332 1.00 93.31 86 LEU A C 1
ATOM 722 O O . LEU A 1 86 ? -8.353 9.727 5.793 1.00 93.31 86 LEU A O 1
ATOM 726 N N . ASP A 1 87 ? -8.605 11.918 6.285 1.00 94.44 87 ASP A N 1
ATOM 727 C CA . ASP A 1 87 ? -7.467 12.401 5.506 1.00 94.44 87 ASP A CA 1
ATOM 728 C C . ASP A 1 87 ? -6.137 11.888 6.094 1.00 94.44 87 ASP A C 1
ATOM 730 O O . ASP A 1 87 ? -5.950 11.893 7.317 1.00 94.44 87 ASP A O 1
ATOM 734 N N . LEU A 1 88 ? -5.182 11.459 5.265 1.00 94.81 88 LEU A N 1
ATOM 735 C CA . LEU A 1 88 ? -3.841 11.089 5.732 1.00 94.81 88 LEU A CA 1
ATOM 736 C C . LEU A 1 88 ? -2.884 12.287 5.704 1.00 94.81 88 LEU A C 1
ATOM 738 O O . LEU A 1 88 ? -2.831 13.077 4.764 1.00 94.81 88 LEU A O 1
ATOM 742 N N . ALA A 1 89 ? -2.069 12.403 6.750 1.00 93.81 89 ALA A N 1
ATOM 743 C CA . ALA A 1 89 ? -1.111 13.486 6.914 1.00 93.81 89 ALA A CA 1
ATOM 744 C C . ALA A 1 89 ? 0.255 12.986 7.397 1.00 93.81 89 ALA A C 1
ATOM 746 O O . ALA A 1 89 ? 0.367 12.285 8.401 1.00 93.81 89 ALA A O 1
ATOM 747 N N . GLY A 1 90 ? 1.320 13.415 6.722 1.00 90.25 90 GLY A N 1
ATOM 748 C CA . GLY A 1 90 ? 2.700 13.133 7.123 1.00 90.25 90 GLY A CA 1
ATOM 749 C C . GLY A 1 90 ? 3.270 14.263 7.966 1.00 90.25 90 GLY A C 1
ATOM 750 O O . GLY A 1 90 ? 3.115 15.433 7.609 1.00 90.25 90 GLY A O 1
ATOM 751 N N . ARG A 1 91 ? 3.953 13.972 9.073 1.00 87.44 91 ARG A N 1
ATOM 752 C CA . ARG A 1 91 ? 4.569 15.040 9.877 1.00 87.44 91 ARG A CA 1
ATOM 753 C C . ARG A 1 91 ? 5.883 15.491 9.246 1.00 87.44 91 ARG A C 1
ATOM 755 O O . ARG A 1 91 ? 6.780 14.686 9.008 1.00 87.44 91 ARG A O 1
ATOM 762 N N . TYR A 1 92 ? 6.052 16.800 9.052 1.00 85.31 92 TYR A N 1
ATOM 763 C CA . TYR A 1 92 ? 7.381 17.328 8.740 1.00 85.31 92 TYR A CA 1
ATOM 764 C C . TYR A 1 92 ? 8.269 17.251 9.987 1.00 85.31 92 TYR A C 1
ATOM 766 O O . TYR A 1 92 ? 7.841 17.592 11.094 1.00 85.31 92 TYR A O 1
ATOM 774 N N . PHE A 1 93 ? 9.525 16.839 9.804 1.00 77.31 93 PHE A N 1
ATOM 775 C CA . PHE A 1 93 ? 10.496 16.746 10.893 1.00 77.31 93 PHE A CA 1
ATOM 776 C C . PHE A 1 93 ? 10.624 18.089 11.629 1.00 77.31 93 PHE A C 1
ATOM 778 O O . PHE A 1 93 ? 10.808 19.132 11.000 1.00 77.31 93 PHE A O 1
ATOM 785 N N . ASN A 1 94 ? 10.503 18.067 12.960 1.00 75.56 94 ASN A N 1
ATOM 786 C CA . ASN A 1 94 ? 10.533 19.251 13.831 1.00 75.56 94 ASN A CA 1
ATOM 787 C C . ASN A 1 94 ? 9.533 20.370 13.460 1.00 75.56 94 ASN A C 1
ATOM 789 O O . ASN A 1 94 ? 9.785 21.541 13.744 1.00 75.56 94 ASN A O 1
ATOM 793 N N . SER A 1 95 ? 8.388 20.038 12.852 1.00 78.19 95 SER A N 1
ATOM 794 C CA . SER A 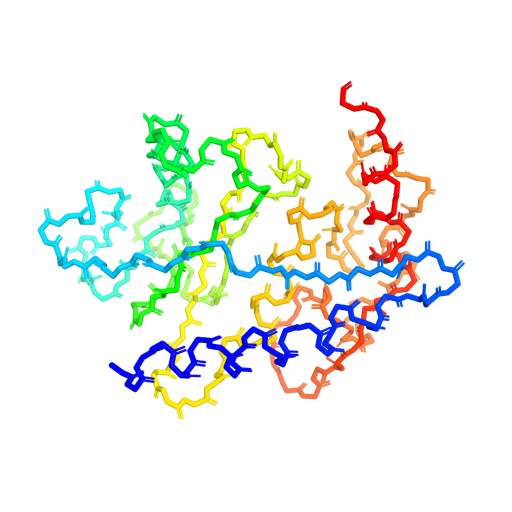1 95 ? 7.344 21.009 12.511 1.00 78.19 95 SER A CA 1
ATOM 795 C C . SER A 1 95 ? 5.997 20.674 13.145 1.00 78.19 95 SER A C 1
ATOM 797 O O . SER A 1 95 ? 5.652 19.517 13.369 1.00 78.19 95 SER A O 1
ATOM 799 N N . THR A 1 96 ? 5.188 21.707 13.378 1.00 78.12 96 THR A N 1
ATOM 800 C CA . THR A 1 96 ? 3.755 21.565 13.676 1.00 78.12 96 THR A CA 1
ATOM 801 C C . THR A 1 96 ? 2.902 21.431 12.412 1.00 78.12 96 THR A C 1
ATOM 803 O O . THR A 1 96 ? 1.710 21.132 12.517 1.00 78.12 96 THR A O 1
ATOM 806 N N . ARG A 1 97 ? 3.499 21.651 11.230 1.00 85.69 97 ARG A N 1
ATOM 807 C CA . ARG A 1 97 ? 2.857 21.480 9.924 1.00 85.69 97 ARG A CA 1
ATOM 808 C C . ARG A 1 97 ? 2.860 20.014 9.509 1.00 85.69 97 ARG A C 1
ATOM 810 O O . ARG A 1 97 ? 3.779 19.264 9.843 1.00 85.69 97 ARG A O 1
ATOM 817 N N . VAL A 1 98 ? 1.867 19.654 8.710 1.00 88.94 98 VAL A N 1
ATOM 818 C CA . VAL A 1 98 ? 1.741 18.333 8.102 1.00 88.94 98 VAL A CA 1
ATOM 819 C C . VAL A 1 98 ? 1.727 18.435 6.576 1.00 88.94 98 VAL A C 1
ATOM 821 O O . VAL A 1 98 ? 1.386 19.480 6.021 1.00 88.94 98 VAL A O 1
ATOM 824 N N . ASN A 1 99 ? 2.156 17.368 5.908 1.00 89.06 99 ASN A N 1
ATOM 825 C CA . ASN A 1 99 ? 1.960 17.144 4.485 1.00 89.06 99 ASN A CA 1
ATOM 826 C C . ASN A 1 99 ? 0.639 16.400 4.285 1.00 89.06 99 ASN A C 1
ATOM 828 O O . ASN A 1 99 ? 0.547 15.229 4.633 1.00 89.06 99 ASN A O 1
ATOM 832 N N . GLU A 1 100 ? -0.338 17.073 3.697 1.00 89.06 100 GLU A N 1
ATOM 833 C CA . GLU A 1 100 ? -1.695 16.557 3.461 1.00 89.06 100 GLU A CA 1
ATOM 834 C C . GLU A 1 100 ? -1.816 15.842 2.100 1.00 89.06 100 GLU A C 1
ATOM 836 O O . GLU A 1 100 ? -2.889 15.420 1.698 1.00 89.06 100 GLU A O 1
ATOM 841 N N . ASN A 1 101 ? -0.711 15.709 1.355 1.00 88.50 101 ASN A N 1
ATOM 842 C CA . ASN A 1 101 ? -0.680 15.043 0.051 1.00 88.50 101 ASN A CA 1
ATOM 843 C C . ASN A 1 101 ? -0.283 13.566 0.187 1.00 88.50 101 ASN A C 1
ATOM 845 O O . ASN A 1 101 ? 0.672 13.114 -0.450 1.00 88.50 101 ASN A O 1
ATOM 849 N N . ILE A 1 102 ? -0.974 12.828 1.053 1.00 90.56 102 ILE A N 1
ATOM 850 C CA . ILE A 1 102 ? -0.775 11.392 1.269 1.00 90.56 102 ILE A CA 1
ATOM 851 C C . ILE A 1 102 ? -2.128 10.720 1.084 1.00 90.56 102 ILE A C 1
ATOM 853 O O . ILE A 1 102 ? -3.108 11.201 1.620 1.00 90.56 102 ILE A O 1
ATOM 857 N N . LEU A 1 103 ? -2.181 9.632 0.316 1.00 94.62 103 LEU A N 1
ATOM 858 C CA . LEU A 1 103 ? -3.415 8.854 0.110 1.00 94.62 103 LEU A CA 1
ATOM 859 C C . LEU A 1 103 ? -3.301 7.430 0.661 1.00 94.62 103 LEU A C 1
ATOM 861 O O . LEU A 1 103 ? -4.296 6.722 0.800 1.00 94.62 103 LEU A O 1
ATOM 865 N N . GLY A 1 104 ? -2.081 6.986 0.938 1.00 97.06 104 GLY A N 1
ATOM 866 C CA . GLY A 1 104 ? -1.787 5.673 1.470 1.00 97.06 104 GLY A CA 1
ATOM 867 C C . GLY A 1 104 ? -0.399 5.646 2.088 1.00 97.06 104 GLY A C 1
ATOM 868 O O . GLY A 1 104 ? 0.416 6.544 1.854 1.00 97.06 104 GLY A O 1
ATOM 869 N N . LEU A 1 105 ? -0.171 4.655 2.943 1.00 97.50 105 LEU A N 1
ATOM 870 C CA . LEU A 1 105 ? 1.121 4.432 3.569 1.00 97.50 105 LEU A CA 1
ATOM 871 C C . LEU A 1 105 ? 1.307 2.952 3.899 1.00 97.50 105 LEU A C 1
ATOM 873 O O . LEU A 1 105 ? 0.490 2.359 4.608 1.00 97.50 105 LEU A O 1
ATOM 877 N N . ALA A 1 106 ? 2.424 2.388 3.463 1.00 98.06 106 ALA A N 1
ATOM 878 C CA . ALA A 1 106 ? 2.854 1.041 3.800 1.00 98.06 106 ALA A CA 1
ATOM 879 C C . ALA A 1 106 ? 4.374 0.969 3.965 1.00 98.06 106 ALA A C 1
ATOM 881 O O . ALA A 1 106 ? 5.127 1.814 3.479 1.00 98.06 106 ALA A O 1
ATOM 882 N N . SER A 1 107 ? 4.838 -0.067 4.661 1.00 96.44 107 SER A N 1
ATOM 883 C CA . SER A 1 107 ? 6.260 -0.405 4.688 1.00 96.44 107 SER A CA 1
ATOM 884 C C . SER A 1 107 ? 6.641 -1.214 3.453 1.00 96.44 107 SER A C 1
ATOM 886 O O . SER A 1 107 ? 5.895 -2.084 3.008 1.00 96.44 107 SER A O 1
ATOM 888 N N . ILE A 1 108 ? 7.837 -0.970 2.928 1.00 96.62 108 ILE A N 1
ATOM 889 C CA . ILE A 1 108 ? 8.380 -1.774 1.836 1.00 96.62 108 ILE A CA 1
ATOM 890 C C . ILE A 1 108 ? 8.804 -3.144 2.386 1.00 96.62 108 ILE A C 1
ATOM 892 O O . ILE A 1 108 ? 9.432 -3.208 3.443 1.00 96.62 108 ILE A O 1
ATOM 896 N N . ARG A 1 109 ? 8.458 -4.234 1.682 1.00 95.94 109 ARG A N 1
ATOM 897 C CA . ARG A 1 109 ? 8.759 -5.633 2.075 1.00 95.94 109 ARG A CA 1
ATOM 898 C C . ARG A 1 109 ? 8.141 -6.031 3.425 1.00 95.94 109 ARG A C 1
ATOM 900 O O . ARG A 1 109 ? 8.735 -6.779 4.199 1.00 95.94 109 ARG A O 1
ATOM 907 N N . GLY A 1 110 ? 6.967 -5.486 3.734 1.00 96.19 110 GLY A N 1
ATOM 908 C CA . GLY A 1 110 ? 6.299 -5.687 5.018 1.00 96.19 110 GLY A CA 1
ATOM 909 C C . GLY A 1 110 ? 5.471 -6.968 5.134 1.00 96.19 110 GLY A C 1
ATOM 910 O O . GLY A 1 110 ? 5.219 -7.409 6.259 1.00 96.19 110 GLY A O 1
ATOM 911 N N . ALA A 1 111 ? 5.031 -7.558 4.015 1.00 97.00 111 ALA A N 1
ATOM 912 C CA . ALA A 1 111 ? 4.124 -8.709 4.048 1.00 97.00 111 ALA A CA 1
ATOM 913 C C . ALA A 1 111 ? 4.730 -9.903 4.808 1.00 97.00 111 ALA A C 1
ATOM 915 O O . ALA A 1 111 ? 5.948 -10.060 4.884 1.00 97.00 111 ALA A O 1
ATOM 916 N N . CYS A 1 112 ? 3.869 -10.730 5.401 1.00 95.06 112 CYS A N 1
ATOM 917 C CA . CYS A 1 112 ? 4.227 -11.897 6.221 1.00 95.06 112 CYS A CA 1
ATOM 918 C C . CYS A 1 112 ? 5.044 -11.586 7.497 1.00 95.06 112 CYS A C 1
ATOM 920 O O . CYS A 1 112 ? 5.401 -12.505 8.233 1.00 95.06 112 CYS A O 1
ATOM 922 N N . GLY A 1 113 ? 5.330 -10.312 7.788 1.00 94.56 113 GLY A N 1
ATOM 923 C CA . GLY A 1 113 ? 6.135 -9.881 8.929 1.00 94.56 113 GLY A CA 1
ATOM 924 C C . GLY A 1 113 ? 5.392 -8.973 9.910 1.00 94.56 113 GLY A C 1
ATOM 925 O O . GLY A 1 113 ? 4.167 -8.855 9.905 1.00 94.56 113 GLY A O 1
ATOM 926 N N . PHE A 1 114 ? 6.160 -8.296 10.768 1.00 96.94 114 PHE A N 1
ATOM 927 C CA . PHE A 1 114 ? 5.635 -7.286 11.695 1.00 96.94 114 PHE A CA 1
ATOM 928 C C . PHE A 1 114 ? 5.048 -6.071 10.958 1.00 96.94 114 PHE A C 1
ATOM 930 O O . PHE A 1 114 ? 4.070 -5.487 11.411 1.00 96.94 114 PHE A O 1
ATOM 937 N N . HIS A 1 115 ? 5.623 -5.717 9.807 1.00 97.44 115 HIS A N 1
ATOM 938 C CA . HIS A 1 115 ? 5.284 -4.522 9.033 1.00 97.44 115 HIS A CA 1
ATOM 939 C C . HIS A 1 115 ? 4.207 -4.759 7.959 1.00 97.44 115 HIS A C 1
ATOM 941 O O . HIS A 1 115 ? 4.149 -4.039 6.965 1.00 97.44 115 HIS A O 1
ATOM 947 N N . LYS A 1 116 ? 3.359 -5.776 8.133 1.00 97.56 116 LYS A N 1
ATOM 948 C CA . LYS A 1 116 ? 2.415 -6.265 7.114 1.00 97.56 116 LYS A CA 1
ATOM 949 C C . LYS A 1 116 ? 1.177 -5.402 6.884 1.00 97.56 116 LYS A C 1
ATOM 951 O O . LYS A 1 116 ? 0.227 -5.851 6.241 1.00 97.56 116 LYS A O 1
ATOM 956 N N . THR A 1 117 ? 1.137 -4.200 7.448 1.00 98.25 117 THR A N 1
ATOM 957 C CA . THR A 1 117 ? -0.048 -3.347 7.391 1.00 98.25 117 THR A CA 1
ATOM 958 C C . THR A 1 117 ? 0.086 -2.199 6.395 1.00 98.25 117 THR A C 1
ATOM 960 O O . THR A 1 117 ? 1.184 -1.707 6.145 1.00 98.25 117 THR A O 1
ATOM 963 N N . ALA A 1 118 ? -1.045 -1.758 5.847 1.00 98.44 118 ALA A N 1
ATOM 964 C CA . ALA A 1 118 ? -1.149 -0.558 5.025 1.00 98.44 118 ALA A CA 1
ATOM 965 C C . ALA A 1 118 ? -2.311 0.323 5.495 1.00 98.44 118 ALA A C 1
ATOM 967 O O . ALA A 1 118 ? -3.361 -0.189 5.888 1.00 98.44 118 ALA A O 1
ATOM 968 N N . LEU A 1 119 ? -2.138 1.639 5.410 1.00 98.19 119 LEU A N 1
ATOM 969 C CA . LEU A 1 119 ? -3.201 2.632 5.558 1.00 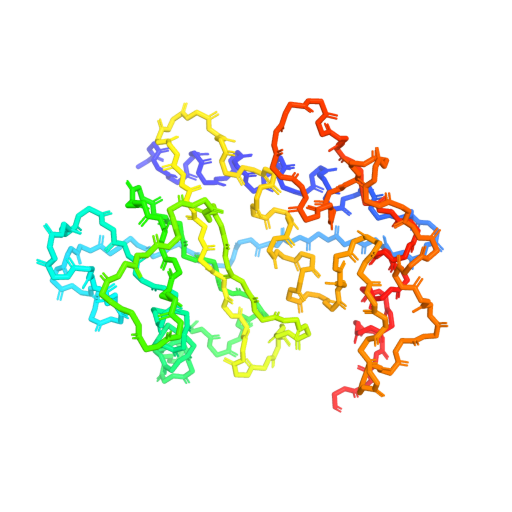98.19 119 LEU A CA 1
ATOM 970 C C . LEU A 1 119 ? -3.602 3.126 4.175 1.00 98.19 119 LEU A C 1
ATOM 972 O O . LEU A 1 119 ? -2.728 3.386 3.351 1.00 98.19 119 LEU A O 1
ATOM 976 N N . VAL A 1 120 ? -4.899 3.268 3.916 1.00 98.06 120 VAL A N 1
ATOM 977 C CA . VAL A 1 120 ? -5.394 3.787 2.639 1.00 98.06 120 VAL A CA 1
ATOM 978 C C . VAL A 1 120 ? -6.627 4.653 2.858 1.00 98.06 120 VAL A C 1
ATOM 980 O O . VAL A 1 120 ? -7.606 4.224 3.472 1.00 98.06 120 VAL A O 1
ATOM 983 N N . GLU A 1 121 ? -6.582 5.852 2.295 1.00 96.81 121 GLU A N 1
ATOM 984 C CA . GLU A 1 121 ? -7.720 6.755 2.198 1.00 96.81 121 GLU A CA 1
ATOM 985 C C . GLU A 1 121 ? -8.710 6.308 1.122 1.00 96.81 121 GLU A C 1
ATOM 987 O O . GLU A 1 121 ? -8.332 5.991 -0.011 1.00 96.81 121 GLU A O 1
ATOM 992 N N . ASP A 1 122 ? -9.996 6.330 1.460 1.00 96.38 122 ASP A N 1
ATOM 993 C CA . ASP A 1 122 ? -11.093 6.025 0.554 1.00 96.38 122 ASP A CA 1
ATOM 994 C C . ASP A 1 122 ? -12.212 7.059 0.666 1.00 96.38 122 ASP A C 1
ATOM 996 O O . ASP A 1 122 ? -12.655 7.418 1.756 1.00 96.38 122 ASP A O 1
ATOM 1000 N N . ILE A 1 123 ? -12.732 7.482 -0.487 1.00 94.38 123 ILE A N 1
ATOM 1001 C CA . ILE A 1 123 ? -13.956 8.269 -0.563 1.00 94.38 123 ILE A CA 1
ATOM 1002 C C . ILE A 1 123 ? -15.108 7.267 -0.707 1.00 94.38 123 ILE A C 1
ATOM 1004 O O . ILE A 1 123 ? -15.211 6.603 -1.751 1.00 94.38 123 ILE A O 1
ATOM 1008 N N . PRO A 1 124 ? -16.002 7.153 0.294 1.00 87.75 124 PRO A N 1
ATOM 1009 C CA . PRO A 1 124 ? -17.013 6.109 0.316 1.00 87.75 124 PRO A CA 1
ATOM 1010 C C . PRO A 1 124 ? -17.844 6.059 -0.967 1.00 87.75 124 PRO A C 1
ATOM 1012 O O . PRO A 1 124 ? -18.322 7.083 -1.454 1.00 87.75 124 PRO A O 1
ATOM 1015 N N . ARG A 1 125 ? -18.089 4.841 -1.468 1.00 89.94 125 ARG A N 1
ATOM 1016 C CA . ARG A 1 125 ? -18.924 4.556 -2.655 1.00 89.94 125 ARG A CA 1
ATOM 1017 C C . ARG A 1 125 ? -18.344 5.031 -3.993 1.00 89.94 125 ARG A C 1
ATOM 1019 O O . ARG A 1 125 ? -19.072 5.037 -4.982 1.00 89.94 125 ARG A O 1
ATOM 1026 N N . THR A 1 126 ? -17.063 5.393 -4.052 1.00 94.88 126 THR A N 1
ATOM 1027 C CA . THR A 1 126 ? -16.431 5.866 -5.301 1.00 94.88 126 THR A CA 1
ATOM 1028 C C . THR A 1 126 ? -15.357 4.933 -5.850 1.00 94.88 126 THR A C 1
ATOM 1030 O O . THR A 1 126 ? -14.953 5.097 -6.999 1.00 94.88 126 THR A O 1
ATOM 1033 N N . PHE A 1 127 ? -14.899 3.957 -5.057 1.00 95.81 127 PHE A N 1
ATOM 1034 C CA . PHE A 1 127 ? -13.750 3.106 -5.375 1.00 95.81 127 PHE A CA 1
ATOM 1035 C C . PHE A 1 127 ? -12.456 3.907 -5.614 1.00 95.81 127 PHE A C 1
ATOM 1037 O O . PHE A 1 127 ? -11.553 3.438 -6.312 1.00 95.81 127 PHE A O 1
ATOM 1044 N N . SER A 1 128 ? -12.347 5.116 -5.044 1.00 94.38 128 SER A N 1
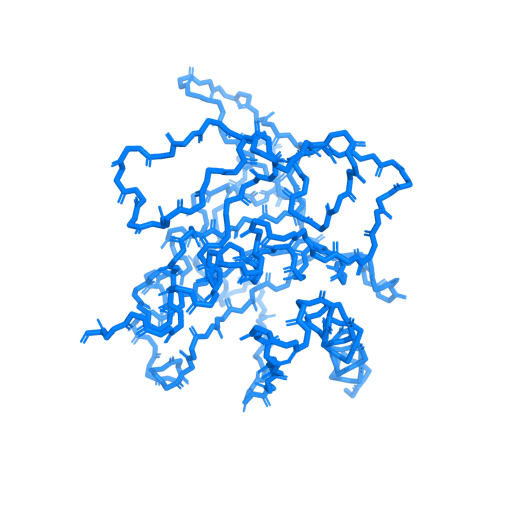ATOM 1045 C CA . SER A 1 128 ? -11.196 6.007 -5.240 1.00 94.38 128 SER A CA 1
ATOM 1046 C C . SER A 1 128 ? -9.887 5.390 -4.752 1.00 94.38 128 SER A C 1
ATOM 1048 O O . SER A 1 128 ? -8.833 5.628 -5.343 1.00 94.38 128 SER A O 1
ATOM 1050 N N . SER A 1 129 ? -9.957 4.557 -3.712 1.00 96.94 129 SER A N 1
ATOM 1051 C CA . SER A 1 129 ? -8.800 3.889 -3.118 1.00 96.94 129 SER A CA 1
ATOM 1052 C C . SER A 1 129 ? -8.213 2.762 -3.966 1.00 96.94 129 SER A C 1
ATOM 1054 O O . SER A 1 129 ? -7.072 2.398 -3.728 1.00 96.94 129 SER A O 1
ATOM 1056 N N . VAL A 1 130 ? -8.901 2.229 -4.988 1.00 97.62 130 VAL A N 1
ATOM 1057 C CA . VAL A 1 130 ? -8.451 1.025 -5.726 1.00 97.62 130 VAL A CA 1
ATOM 1058 C C . VAL A 1 130 ? -7.006 1.136 -6.222 1.00 97.62 130 VAL A C 1
ATOM 1060 O O . VAL A 1 130 ? -6.233 0.183 -6.127 1.00 97.62 130 VAL A O 1
ATOM 1063 N N . HIS A 1 131 ? -6.633 2.284 -6.797 1.00 97.44 131 HIS A N 1
ATOM 1064 C CA . HIS A 1 131 ? -5.267 2.486 -7.282 1.00 97.44 131 HIS A CA 1
ATOM 1065 C C . HIS A 1 131 ? -4.267 2.560 -6.124 1.00 97.44 131 HIS A C 1
ATOM 1067 O O . HIS A 1 131 ? -3.216 1.932 -6.195 1.00 97.44 131 HIS A O 1
ATOM 1073 N N . THR A 1 132 ? -4.611 3.288 -5.063 1.00 97.69 132 THR A N 1
ATOM 1074 C CA . THR A 1 132 ? -3.768 3.442 -3.876 1.00 97.69 132 THR A CA 1
ATOM 1075 C C . THR A 1 132 ? -3.610 2.126 -3.120 1.00 97.69 132 THR A C 1
ATOM 1077 O O . THR A 1 132 ? -2.496 1.746 -2.803 1.00 97.69 132 THR A O 1
ATOM 1080 N N . THR A 1 133 ? -4.672 1.344 -2.925 1.00 98.50 133 THR A N 1
ATOM 1081 C CA . THR A 1 133 ? -4.587 0.010 -2.317 1.00 98.50 133 THR A CA 1
ATOM 1082 C C . THR A 1 133 ? -3.654 -0.908 -3.103 1.00 98.50 133 THR A C 1
ATOM 1084 O O . THR A 1 133 ? -2.846 -1.605 -2.501 1.00 98.50 133 THR A O 1
ATOM 1087 N N . ALA A 1 134 ? -3.713 -0.893 -4.440 1.00 98.44 134 ALA A N 1
ATOM 1088 C CA . ALA A 1 134 ? -2.772 -1.661 -5.256 1.00 98.44 134 ALA A CA 1
ATOM 1089 C C . ALA A 1 134 ? -1.322 -1.163 -5.094 1.00 98.44 134 ALA A C 1
ATOM 1091 O O . ALA A 1 134 ? -0.411 -1.981 -5.015 1.00 98.44 134 ALA A O 1
ATOM 1092 N N . HIS A 1 135 ? -1.115 0.155 -5.011 1.00 98.56 135 HIS A N 1
ATOM 1093 C CA . HIS A 1 135 ? 0.192 0.771 -4.762 1.00 98.56 135 HIS A CA 1
ATOM 1094 C C . HIS A 1 135 ? 0.775 0.352 -3.405 1.00 98.56 135 HIS A C 1
ATOM 1096 O O . HIS A 1 135 ? 1.891 -0.159 -3.344 1.00 98.56 135 HIS A O 1
ATOM 1102 N N . GLU A 1 136 ? -0.000 0.480 -2.326 1.00 98.69 136 GLU A N 1
ATOM 1103 C CA . GLU A 1 136 ? 0.451 0.119 -0.979 1.00 98.69 136 GLU A CA 1
ATOM 1104 C C . GLU A 1 136 ? 0.694 -1.390 -0.831 1.00 98.69 136 GLU A C 1
ATOM 1106 O O . GLU A 1 136 ? 1.656 -1.807 -0.187 1.00 98.69 136 GLU A O 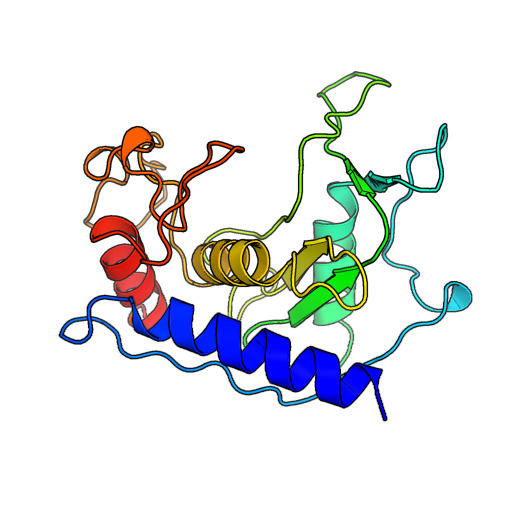1
ATOM 1111 N N . ILE A 1 137 ? -0.120 -2.233 -1.480 1.00 98.62 137 ILE A N 1
ATOM 1112 C CA . ILE A 1 137 ? 0.164 -3.673 -1.571 1.00 98.62 137 ILE A CA 1
ATOM 1113 C C . ILE A 1 137 ? 1.471 -3.913 -2.339 1.00 98.62 137 ILE A C 1
ATOM 1115 O O . ILE A 1 137 ? 2.264 -4.751 -1.922 1.00 98.62 137 ILE A O 1
ATOM 1119 N N . GLY A 1 138 ? 1.741 -3.163 -3.411 1.00 98.38 138 GLY A N 1
ATOM 1120 C CA . GLY A 1 138 ? 3.020 -3.205 -4.123 1.00 98.38 138 GLY A CA 1
ATOM 1121 C C . GLY A 1 138 ? 4.212 -2.944 -3.198 1.00 98.38 138 GLY A C 1
ATOM 1122 O O . GLY A 1 138 ? 5.169 -3.720 -3.209 1.00 98.38 138 GLY A O 1
ATOM 1123 N N . HIS A 1 139 ? 4.123 -1.927 -2.335 1.00 98.56 139 HIS A N 1
ATOM 1124 C CA . HIS A 1 139 ? 5.124 -1.685 -1.292 1.00 98.56 139 HIS A CA 1
ATOM 1125 C C . HIS A 1 139 ? 5.261 -2.864 -0.328 1.00 98.56 139 HIS A C 1
ATOM 1127 O O . HIS A 1 139 ? 6.373 -3.357 -0.133 1.00 98.56 139 HIS A O 1
ATOM 1133 N N . LEU A 1 140 ? 4.160 -3.379 0.227 1.00 98.50 140 LEU A N 1
ATOM 1134 C CA . LEU A 1 140 ? 4.207 -4.532 1.138 1.00 98.50 140 LEU A CA 1
ATOM 1135 C C . LEU A 1 140 ? 4.854 -5.764 0.500 1.00 98.50 140 LEU A C 1
ATOM 1137 O O . LEU A 1 140 ? 5.550 -6.508 1.190 1.00 98.50 140 LEU A O 1
ATOM 1141 N N . LEU A 1 141 ? 4.665 -5.940 -0.808 1.00 97.44 141 LEU A N 1
ATOM 1142 C CA . LEU A 1 141 ? 5.288 -6.984 -1.617 1.00 97.44 141 LEU A CA 1
ATOM 1143 C C . LEU A 1 141 ? 6.717 -6.647 -2.052 1.00 97.44 141 LEU A C 1
ATOM 1145 O O . LEU A 1 141 ? 7.349 -7.454 -2.709 1.00 97.44 141 LEU A O 1
ATOM 1149 N N . GLY A 1 142 ? 7.258 -5.493 -1.681 1.00 96.25 142 GLY A N 1
ATOM 1150 C CA . GLY A 1 142 ? 8.670 -5.164 -1.837 1.00 96.25 142 GLY A CA 1
ATOM 1151 C C . GLY A 1 142 ? 9.023 -4.225 -2.981 1.00 96.25 142 GLY A C 1
ATOM 1152 O O . GLY A 1 142 ? 10.204 -3.926 -3.137 1.00 96.25 142 GLY A O 1
ATOM 1153 N N . ALA A 1 143 ? 8.043 -3.734 -3.741 1.00 97.50 143 ALA A N 1
ATOM 1154 C CA . ALA A 1 143 ? 8.291 -2.762 -4.797 1.00 97.50 143 ALA A CA 1
ATOM 1155 C C . ALA A 1 143 ? 8.603 -1.373 -4.220 1.00 97.50 143 ALA A C 1
ATOM 1157 O O . ALA A 1 143 ? 7.884 -0.858 -3.357 1.00 97.50 143 ALA A O 1
ATOM 1158 N N . HIS A 1 144 ? 9.650 -0.742 -4.740 1.00 97.88 144 HIS A N 1
ATOM 1159 C CA . HIS A 1 144 ? 9.944 0.664 -4.489 1.00 97.88 144 HIS A CA 1
ATOM 1160 C C . HIS A 1 144 ? 9.180 1.549 -5.476 1.00 97.88 144 HIS A C 1
ATOM 1162 O O . HIS A 1 144 ? 8.523 1.080 -6.411 1.00 97.88 144 HIS A O 1
ATOM 1168 N N . HIS A 1 145 ? 9.256 2.861 -5.260 1.00 98.00 145 HIS A N 1
ATOM 1169 C CA . HIS A 1 145 ? 8.730 3.813 -6.227 1.00 98.00 145 HIS A CA 1
ATOM 1170 C C . HIS A 1 145 ? 9.521 3.768 -7.533 1.00 98.00 145 HIS A C 1
ATOM 1172 O O . HIS A 1 145 ? 10.749 3.811 -7.540 1.00 98.00 145 HIS A O 1
ATOM 1178 N N . ASP A 1 146 ? 8.808 3.771 -8.655 1.00 98.31 146 ASP A N 1
ATOM 1179 C CA . ASP A 1 146 ? 9.417 3.911 -9.975 1.00 98.31 146 ASP A CA 1
ATOM 1180 C C . ASP A 1 146 ? 10.212 5.224 -10.039 1.00 98.31 146 ASP A C 1
ATOM 1182 O O . ASP A 1 146 ? 9.679 6.305 -9.770 1.00 98.31 146 ASP A O 1
ATOM 1186 N N . GLY A 1 147 ? 11.489 5.147 -10.413 1.00 97.44 147 GLY A N 1
ATOM 1187 C CA . GLY A 1 147 ? 12.373 6.299 -10.542 1.00 97.44 147 GLY A CA 1
ATOM 1188 C C . GLY A 1 147 ? 13.018 6.753 -9.233 1.00 97.44 147 GLY A C 1
ATOM 1189 O O . GLY A 1 147 ? 13.726 7.761 -9.249 1.00 97.44 147 GLY A O 1
ATOM 1190 N N . SER A 1 148 ? 12.787 6.059 -8.111 1.00 96.69 148 SER A N 1
ATOM 1191 C CA . SER A 1 148 ? 13.499 6.350 -6.867 1.00 96.69 148 SER A CA 1
ATOM 1192 C C . SER A 1 148 ? 14.969 5.948 -6.961 1.00 96.69 148 SER A C 1
ATOM 1194 O O . SER A 1 148 ? 15.351 5.087 -7.752 1.00 96.69 148 SER A O 1
ATOM 1196 N N . ALA A 1 149 ? 15.803 6.550 -6.111 1.00 94.81 149 ALA A N 1
ATOM 1197 C CA . ALA A 1 149 ? 17.154 6.049 -5.905 1.00 94.81 149 ALA A CA 1
ATOM 1198 C C . ALA A 1 149 ? 17.103 4.621 -5.341 1.00 94.81 149 ALA A C 1
ATOM 1200 O O . ALA A 1 149 ? 16.202 4.284 -4.566 1.00 94.81 149 ALA A O 1
ATOM 1201 N N . ARG A 1 150 ? 18.089 3.804 -5.712 1.00 91.56 150 ARG A N 1
ATOM 1202 C CA . ARG A 1 150 ? 18.269 2.464 -5.161 1.00 91.56 150 ARG A CA 1
ATOM 1203 C C . ARG A 1 150 ? 18.498 2.538 -3.651 1.00 91.56 150 ARG A C 1
ATOM 1205 O O . ARG A 1 150 ? 19.437 3.199 -3.207 1.00 91.56 150 ARG A O 1
ATOM 1212 N N . ASP A 1 151 ? 17.681 1.825 -2.878 1.00 90.25 151 ASP A N 1
ATOM 1213 C CA . ASP A 1 151 ? 17.963 1.584 -1.462 1.00 90.25 151 ASP A CA 1
ATOM 1214 C C . ASP A 1 151 ? 19.214 0.686 -1.353 1.00 90.25 151 ASP A C 1
ATOM 1216 O O . ASP A 1 151 ? 19.203 -0.432 -1.882 1.00 90.25 151 ASP A O 1
ATOM 1220 N N . PRO A 1 152 ? 20.297 1.137 -0.686 1.00 87.69 152 PRO A N 1
ATOM 1221 C CA . PRO A 1 152 ? 21.509 0.340 -0.494 1.00 87.69 152 PRO A CA 1
ATOM 1222 C C . PRO A 1 152 ? 21.270 -1.001 0.208 1.00 87.69 152 PRO A C 1
ATOM 1224 O O . PRO A 1 152 ? 22.059 -1.926 0.029 1.00 87.69 152 PRO A O 1
ATOM 1227 N N . ASN A 1 153 ? 20.199 -1.107 0.997 1.00 86.62 153 ASN A N 1
ATOM 1228 C CA . ASN A 1 153 ? 19.835 -2.321 1.720 1.00 86.62 153 ASN A CA 1
ATOM 1229 C C . ASN A 1 153 ? 18.856 -3.211 0.940 1.00 86.62 153 ASN A C 1
ATOM 1231 O O . ASN A 1 153 ? 18.530 -4.304 1.406 1.00 86.62 153 ASN A O 1
ATOM 1235 N N . SER A 1 154 ? 18.378 -2.773 -0.230 1.00 86.94 154 SER A N 1
ATOM 1236 C CA . SER A 1 154 ? 17.476 -3.586 -1.040 1.00 86.94 154 SER A CA 1
ATOM 1237 C C . SER A 1 154 ? 18.231 -4.788 -1.624 1.00 86.94 154 SER A C 1
ATOM 1239 O O . SER A 1 154 ? 19.223 -4.602 -2.340 1.00 86.94 154 SER A O 1
ATOM 1241 N N . PRO A 1 155 ? 17.760 -6.028 -1.381 1.00 88.31 155 PRO A N 1
ATOM 1242 C CA . PRO A 1 155 ? 18.356 -7.227 -1.967 1.00 88.31 155 PRO A CA 1
ATOM 1243 C C . PRO A 1 155 ? 17.993 -7.397 -3.450 1.00 88.31 155 PRO A C 1
ATOM 1245 O O . PRO A 1 155 ? 18.431 -8.363 -4.071 1.00 88.31 155 PRO A O 1
ATOM 1248 N N . SER A 1 156 ? 17.177 -6.493 -4.002 1.00 91.69 156 SER A N 1
ATOM 1249 C CA . SER A 1 156 ? 16.675 -6.584 -5.367 1.00 91.69 156 SER A CA 1
ATOM 1250 C C . SER A 1 156 ? 17.781 -6.442 -6.407 1.00 91.69 156 SER A C 1
ATOM 1252 O O . SER A 1 156 ? 18.655 -5.577 -6.289 1.00 91.69 156 SER A O 1
ATOM 1254 N N . GLN A 1 157 ? 17.746 -7.243 -7.469 1.00 91.38 157 GLN A N 1
ATOM 1255 C CA . GLN A 1 157 ? 18.718 -7.121 -8.560 1.00 91.38 157 GLN A CA 1
ATOM 1256 C C . GLN A 1 157 ? 18.386 -5.970 -9.513 1.00 91.38 157 GLN A C 1
ATOM 1258 O O . GLN A 1 157 ? 19.265 -5.488 -10.230 1.00 91.38 157 GLN A O 1
ATOM 1263 N N . VAL A 1 158 ? 17.138 -5.497 -9.508 1.00 94.88 158 VAL A N 1
ATOM 1264 C CA . VAL A 1 158 ? 16.680 -4.399 -10.360 1.00 94.88 158 VAL A CA 1
ATOM 1265 C C . VAL A 1 158 ? 16.831 -3.060 -9.629 1.00 94.88 158 VAL A C 1
ATOM 1267 O O . VAL A 1 158 ? 16.595 -2.950 -8.430 1.00 94.88 158 VAL A O 1
ATOM 1270 N N . ASP A 1 159 ? 17.273 -2.024 -10.340 1.00 96.12 159 ASP A N 1
ATOM 1271 C CA . ASP A 1 159 ? 17.270 -0.646 -9.841 1.00 96.12 159 ASP A CA 1
ATOM 1272 C C . ASP A 1 159 ? 15.946 0.047 -10.230 1.00 96.12 159 ASP A C 1
ATOM 1274 O O . ASP A 1 159 ? 15.659 0.144 -11.432 1.00 96.12 159 ASP A O 1
ATOM 1278 N N . PRO A 1 160 ? 15.147 0.553 -9.266 1.00 96.81 160 PRO A N 1
ATOM 1279 C CA . PRO A 1 160 ? 13.915 1.295 -9.548 1.00 96.81 160 PRO A CA 1
ATOM 1280 C C . PRO A 1 160 ? 14.120 2.497 -10.479 1.00 96.81 160 PRO A C 1
ATOM 1282 O O . PRO A 1 160 ? 13.206 2.858 -11.226 1.00 96.81 160 PRO A O 1
ATOM 1285 N N . ALA A 1 161 ? 15.323 3.085 -10.512 1.00 96.44 161 ALA A N 1
ATOM 1286 C CA . ALA A 1 161 ? 15.672 4.183 -11.412 1.00 96.44 161 ALA A CA 1
ATOM 1287 C C . ALA A 1 161 ? 15.555 3.811 -12.905 1.00 96.44 161 ALA A C 1
ATOM 1289 O O . ALA A 1 161 ? 15.383 4.691 -13.751 1.00 96.44 161 ALA A O 1
ATOM 1290 N N . MET A 1 162 ? 15.594 2.516 -13.248 1.00 96.94 162 MET A N 1
ATOM 1291 C CA . MET A 1 162 ? 15.390 2.038 -14.622 1.00 96.94 162 MET A CA 1
ATOM 1292 C C . MET A 1 162 ? 13.937 2.157 -15.098 1.00 96.94 162 MET A C 1
ATOM 1294 O O . MET A 1 162 ? 13.684 2.141 -16.306 1.00 96.94 162 MET A O 1
ATOM 1298 N N . CYS A 1 163 ? 12.979 2.290 -14.179 1.00 97.69 163 CYS A N 1
ATOM 1299 C CA . CYS A 1 163 ? 11.566 2.485 -14.478 1.00 97.69 163 CYS A CA 1
ATOM 1300 C C . CYS A 1 163 ? 11.179 3.936 -14.170 1.00 97.69 163 CYS A C 1
ATOM 1302 O O . CYS A 1 163 ? 10.989 4.277 -13.013 1.00 97.69 163 CYS A O 1
ATOM 1304 N N . PRO A 1 164 ? 11.061 4.833 -15.168 1.00 96.75 164 PRO A N 1
ATOM 1305 C CA . PRO A 1 164 ? 10.890 6.255 -14.883 1.00 96.75 164 PRO A CA 1
ATOM 1306 C C . PRO A 1 164 ? 9.545 6.574 -14.221 1.00 96.75 164 PRO A C 1
ATOM 1308 O O . PRO A 1 164 ? 8.493 6.230 -14.767 1.00 96.75 164 PRO A O 1
ATOM 1311 N N . ALA A 1 165 ? 9.569 7.366 -13.143 1.00 96.75 165 ALA A N 1
ATOM 1312 C CA . ALA A 1 165 ? 8.373 7.906 -12.484 1.00 96.75 165 ALA A CA 1
ATOM 1313 C C . ALA A 1 165 ? 7.389 8.570 -13.469 1.00 96.75 165 ALA A C 1
ATOM 1315 O O . ALA A 1 165 ? 6.169 8.486 -13.304 1.00 96.75 165 ALA A O 1
ATOM 1316 N N . SER A 1 166 ? 7.921 9.205 -14.523 1.00 95.12 166 SER A N 1
ATOM 1317 C CA . SER A 1 166 ? 7.166 9.902 -15.572 1.00 95.12 166 SER A CA 1
ATOM 1318 C C . SER A 1 166 ? 6.296 8.986 -16.432 1.00 95.12 166 SER A C 1
ATOM 1320 O O . SER A 1 166 ? 5.355 9.474 -17.060 1.00 95.12 166 SER A O 1
ATOM 1322 N N . LYS A 1 167 ? 6.550 7.668 -16.438 1.00 95.81 167 LYS A N 1
ATOM 1323 C CA . LYS A 1 167 ? 5.656 6.692 -17.078 1.00 95.81 167 LYS A CA 1
ATOM 1324 C C . LYS A 1 167 ? 4.351 6.502 -16.311 1.00 95.81 167 LYS A C 1
ATOM 1326 O O . LYS A 1 167 ? 3.387 6.017 -16.897 1.00 95.81 167 LYS A O 1
ATOM 1331 N N . LYS A 1 168 ? 4.297 6.925 -15.042 1.00 96.31 168 LYS A N 1
ATOM 1332 C CA . LYS A 1 168 ? 3.105 6.883 -14.187 1.00 96.31 168 LYS A CA 1
ATOM 1333 C C . LYS A 1 168 ? 2.497 5.481 -14.040 1.00 96.31 168 LYS A C 1
ATOM 1335 O O . LYS A 1 168 ? 1.277 5.359 -13.950 1.00 96.31 168 LYS A O 1
ATOM 1340 N N . ASN A 1 169 ? 3.323 4.433 -14.048 1.00 97.81 169 ASN A N 1
ATOM 1341 C CA . ASN A 1 169 ? 2.921 3.089 -13.622 1.00 97.81 169 ASN A CA 1
ATOM 1342 C C . ASN A 1 169 ? 2.432 3.109 -12.163 1.00 97.81 169 ASN A C 1
ATOM 1344 O O . ASN A 1 169 ? 2.579 4.125 -11.482 1.00 97.81 169 ASN A O 1
ATOM 1348 N N . ILE A 1 170 ? 1.815 2.019 -11.693 1.00 97.94 170 ILE A N 1
ATOM 1349 C CA . ILE A 1 170 ? 1.170 1.988 -10.366 1.00 97.94 170 ILE A CA 1
ATOM 1350 C C . ILE A 1 170 ? 2.107 2.481 -9.259 1.00 97.94 170 ILE A C 1
ATOM 1352 O O . ILE A 1 170 ? 1.660 3.268 -8.433 1.00 97.94 170 ILE A O 1
ATOM 1356 N N . MET A 1 171 ? 3.396 2.127 -9.287 1.00 98.12 171 MET A N 1
ATOM 1357 C CA . MET A 1 171 ? 4.381 2.531 -8.273 1.00 98.12 171 MET A CA 1
ATOM 1358 C C . MET A 1 171 ? 4.988 3.926 -8.490 1.00 98.12 171 MET A C 1
ATOM 1360 O O . MET A 1 171 ? 6.024 4.248 -7.918 1.00 98.12 171 MET A O 1
ATOM 1364 N N . THR A 1 172 ? 4.371 4.799 -9.289 1.00 96.75 172 THR A N 1
ATOM 1365 C CA . THR A 1 172 ? 4.836 6.187 -9.410 1.00 96.75 172 THR A CA 1
ATOM 1366 C C . THR A 1 172 ? 4.665 6.950 -8.085 1.00 96.75 172 THR A C 1
ATOM 1368 O O . THR A 1 172 ? 3.575 6.917 -7.507 1.00 96.75 172 THR A O 1
ATOM 1371 N N . PRO A 1 173 ? 5.683 7.703 -7.621 1.00 92.56 173 PRO A N 1
ATOM 1372 C CA . PRO A 1 173 ? 5.561 8.559 -6.436 1.00 92.56 173 PRO A CA 1
ATOM 1373 C C . PRO A 1 173 ? 4.759 9.839 -6.722 1.00 92.56 173 PRO A C 1
ATOM 1375 O O . PRO A 1 173 ? 4.461 10.621 -5.822 1.00 92.56 173 PRO A O 1
ATOM 1378 N N . VAL A 1 174 ? 4.444 10.106 -7.994 1.00 86.94 174 VAL A N 1
ATOM 1379 C CA . VAL A 1 174 ? 3.833 11.361 -8.430 1.00 86.94 174 VAL A CA 1
ATOM 1380 C C . VAL A 1 174 ? 2.313 11.278 -8.310 1.00 86.94 174 VAL A C 1
ATOM 1382 O O . VAL A 1 174 ? 1.648 10.463 -8.957 1.00 86.94 174 VAL A O 1
ATOM 1385 N N . LEU A 1 175 ? 1.739 12.177 -7.513 1.00 81.00 175 LEU A N 1
ATOM 1386 C CA . LEU A 1 175 ? 0.297 12.407 -7.497 1.00 81.00 175 LEU A CA 1
ATOM 1387 C C . LEU A 1 175 ? -0.157 13.118 -8.777 1.00 81.00 175 LEU A C 1
ATOM 1389 O O . LEU A 1 175 ? 0.571 13.918 -9.362 1.00 81.00 175 LEU A O 1
ATOM 1393 N N . GLY A 1 176 ? -1.386 12.842 -9.209 1.00 79.12 176 GLY A N 1
ATOM 1394 C CA . GLY A 1 176 ? -2.008 13.549 -10.325 1.00 79.12 176 GLY A CA 1
ATOM 1395 C C . GLY A 1 176 ? -2.781 12.651 -11.282 1.00 79.12 176 GLY A C 1
ATOM 1396 O O . GLY A 1 176 ? -3.036 11.476 -11.018 1.00 79.12 176 GLY A O 1
ATOM 1397 N N . VAL A 1 177 ? -3.164 13.244 -12.412 1.00 79.88 177 VAL A N 1
ATOM 1398 C CA . VAL A 1 177 ? -4.005 12.622 -13.441 1.00 79.88 177 VAL A CA 1
ATOM 1399 C C . VAL A 1 177 ? -3.203 11.777 -14.438 1.00 79.88 177 VAL A C 1
ATOM 1401 O O . VAL A 1 177 ? -1.983 11.928 -14.587 1.00 79.88 177 VAL A O 1
ATOM 1404 N N . HIS A 1 178 ? -3.918 10.912 -15.165 1.00 86.31 178 HIS A N 1
ATOM 1405 C CA . HIS A 1 178 ? -3.378 10.018 -16.200 1.00 86.31 178 HIS A CA 1
ATOM 1406 C C . HIS A 1 178 ? -2.354 9.004 -15.674 1.00 86.31 178 HIS A C 1
ATOM 1408 O O . HIS A 1 178 ? -1.358 8.718 -16.339 1.00 86.31 178 HIS A O 1
ATOM 1414 N N . LYS A 1 179 ? -2.586 8.468 -14.470 1.00 89.75 179 LYS A N 1
ATOM 1415 C CA . LYS A 1 179 ? -1.843 7.301 -13.993 1.00 89.75 179 LYS A CA 1
ATOM 1416 C C . LYS A 1 179 ? -2.204 6.088 -14.836 1.00 89.75 179 LYS A C 1
ATOM 1418 O O . LYS A 1 179 ? -3.372 5.883 -15.172 1.00 89.75 179 LYS A O 1
ATOM 1423 N N . ARG A 1 180 ? -1.206 5.274 -15.153 1.00 94.50 180 ARG A N 1
ATOM 1424 C CA . ARG A 1 180 ? -1.440 3.973 -15.757 1.00 94.50 180 ARG A CA 1
ATOM 1425 C C . ARG A 1 180 ? -2.043 3.022 -14.725 1.00 94.50 180 ARG A C 1
ATOM 1427 O O . ARG A 1 180 ? -2.120 3.298 -13.524 1.00 94.50 180 ARG A O 1
ATOM 1434 N N . HIS A 1 181 ? -2.546 1.903 -15.218 1.00 94.94 181 HIS A N 1
ATOM 1435 C CA . HIS A 1 181 ? -3.201 0.885 -14.403 1.00 94.94 181 HIS A CA 1
ATOM 1436 C C . HIS A 1 181 ? -2.401 -0.411 -14.331 1.00 94.94 181 HIS A C 1
ATOM 1438 O O . HIS A 1 181 ? -2.949 -1.406 -13.873 1.00 94.94 181 HIS A O 1
ATOM 1444 N N . ASP A 1 182 ? -1.137 -0.365 -14.753 1.00 96.81 182 ASP A N 1
ATOM 1445 C CA . ASP A 1 182 ? -0.193 -1.471 -14.770 1.00 96.81 182 ASP A CA 1
ATOM 1446 C C . ASP A 1 182 ? 1.049 -1.212 -13.904 1.00 96.81 182 ASP A C 1
ATOM 1448 O O . ASP A 1 182 ? 1.531 -0.075 -13.791 1.00 96.81 182 ASP A O 1
ATOM 1452 N N . PHE A 1 183 ? 1.585 -2.277 -13.311 1.00 98.19 183 PHE A N 1
ATOM 1453 C CA . PHE A 1 183 ? 2.889 -2.265 -12.645 1.00 98.19 183 PHE A CA 1
ATOM 1454 C C . PHE A 1 183 ? 4.028 -2.167 -13.667 1.00 98.19 183 PHE A C 1
ATOM 1456 O O . PHE A 1 183 ? 3.898 -2.581 -14.819 1.00 98.19 183 PHE A O 1
ATOM 1463 N N . SER A 1 184 ? 5.155 -1.584 -13.257 1.00 98.06 184 SER A N 1
ATOM 1464 C CA . SER A 1 184 ? 6.345 -1.533 -14.101 1.00 98.06 184 SER A CA 1
ATOM 1465 C C . SER A 1 184 ? 7.086 -2.878 -14.088 1.00 98.06 184 SER A C 1
ATOM 1467 O O . SER A 1 184 ? 6.814 -3.767 -13.272 1.00 98.06 184 SER A O 1
ATOM 1469 N N . TYR A 1 185 ? 8.065 -3.021 -14.985 1.00 97.44 185 TYR A N 1
ATOM 1470 C CA . TYR A 1 185 ? 9.006 -4.142 -14.932 1.00 97.44 185 TYR A CA 1
ATOM 1471 C C . TYR A 1 185 ? 9.737 -4.200 -13.582 1.00 97.44 185 TYR A C 1
ATOM 1473 O O . TYR A 1 185 ? 9.823 -5.269 -12.986 1.00 97.44 185 TYR A O 1
ATOM 1481 N N . CYS A 1 186 ? 10.197 -3.052 -13.072 1.00 97.81 186 CYS A N 1
ATOM 1482 C CA . CYS A 1 186 ? 10.937 -2.974 -11.817 1.00 97.81 186 CYS A CA 1
ATOM 1483 C C . CYS A 1 186 ? 10.066 -3.435 -10.650 1.00 97.81 186 CYS A C 1
ATOM 1485 O O . CYS A 1 186 ? 10.448 -4.365 -9.950 1.00 97.81 186 CYS A O 1
ATOM 1487 N N . SER A 1 187 ? 8.846 -2.898 -10.528 1.00 98.06 187 SER A N 1
ATOM 1488 C CA . SER A 1 187 ? 7.919 -3.313 -9.470 1.00 98.06 187 SER A CA 1
ATOM 1489 C C . SER A 1 187 ? 7.599 -4.808 -9.530 1.00 98.06 187 SER A C 1
ATOM 1491 O O . SER A 1 187 ? 7.472 -5.448 -8.492 1.00 98.06 187 SER A O 1
ATOM 1493 N N . THR A 1 188 ? 7.480 -5.375 -10.737 1.00 97.94 188 THR A N 1
ATOM 1494 C CA . THR A 1 188 ? 7.226 -6.813 -10.918 1.00 97.94 188 THR A CA 1
ATOM 1495 C C . THR A 1 188 ? 8.389 -7.660 -10.411 1.00 97.94 188 THR A C 1
ATOM 1497 O O . THR A 1 188 ? 8.168 -8.625 -9.681 1.00 97.94 188 THR A O 1
ATOM 1500 N N . VAL A 1 189 ? 9.620 -7.314 -10.792 1.00 97.00 189 VAL A N 1
ATOM 1501 C CA . VAL A 1 189 ? 10.816 -8.070 -10.396 1.00 97.00 189 VAL A CA 1
ATOM 1502 C C . VAL A 1 189 ? 11.060 -7.950 -8.896 1.00 97.00 189 VAL A C 1
ATOM 1504 O O . VAL A 1 189 ? 11.243 -8.972 -8.244 1.00 97.00 189 VAL A O 1
ATOM 1507 N N . GLU A 1 190 ? 10.972 -6.743 -8.330 1.00 97.31 190 GLU A N 1
ATOM 1508 C CA . GLU A 1 190 ? 11.135 -6.535 -6.885 1.00 97.31 190 GLU A CA 1
ATOM 1509 C C . GLU A 1 190 ? 10.117 -7.338 -6.072 1.00 97.31 190 GLU A C 1
ATOM 1511 O O . GLU A 1 190 ? 10.477 -7.975 -5.077 1.00 97.31 190 GLU A O 1
ATOM 1516 N N . ALA A 1 191 ? 8.857 -7.351 -6.524 1.00 97.00 191 ALA A N 1
ATOM 1517 C CA . ALA A 1 191 ? 7.809 -8.130 -5.886 1.00 97.00 191 ALA A CA 1
ATOM 1518 C C . ALA A 1 191 ? 8.075 -9.638 -5.973 1.00 97.00 191 ALA A C 1
ATOM 1520 O O . ALA A 1 191 ? 7.961 -10.353 -4.977 1.00 97.00 191 ALA A O 1
ATOM 1521 N N . ALA A 1 192 ? 8.479 -10.128 -7.147 1.00 96.25 192 ALA A N 1
ATOM 1522 C CA . ALA A 1 192 ? 8.817 -11.533 -7.338 1.00 96.25 192 ALA A CA 1
ATOM 1523 C C . ALA A 1 192 ? 10.012 -11.958 -6.471 1.00 96.25 192 ALA A C 1
ATOM 1525 O O . ALA A 1 192 ? 9.958 -12.996 -5.817 1.00 96.25 192 ALA A O 1
ATOM 1526 N N . GLU A 1 193 ? 11.071 -11.150 -6.413 1.00 95.56 193 GLU A N 1
ATOM 1527 C CA . GLU A 1 193 ? 12.258 -11.428 -5.600 1.00 95.56 193 GLU A CA 1
ATOM 1528 C C . GLU A 1 193 ? 11.947 -11.437 -4.104 1.00 95.56 193 GLU A C 1
ATOM 1530 O O . GLU A 1 193 ? 12.500 -12.256 -3.373 1.00 95.56 193 GLU A O 1
ATOM 1535 N N . PHE A 1 194 ? 11.052 -10.567 -3.629 1.00 95.44 194 PHE A N 1
ATOM 1536 C CA . PHE A 1 194 ? 10.584 -10.620 -2.247 1.00 95.44 194 PHE A CA 1
ATOM 1537 C C . PHE A 1 194 ? 9.782 -11.891 -1.960 1.00 95.44 194 PHE A C 1
ATOM 1539 O O . PHE A 1 194 ? 10.118 -12.614 -1.026 1.00 95.44 194 PHE A O 1
ATOM 1546 N N . ILE A 1 195 ? 8.778 -12.199 -2.783 1.00 92.81 195 ILE A N 1
ATOM 1547 C CA . ILE A 1 195 ? 7.912 -13.376 -2.599 1.00 92.81 195 ILE A CA 1
ATOM 1548 C C . ILE A 1 195 ? 8.719 -14.682 -2.659 1.00 92.81 195 ILE A C 1
ATOM 1550 O O . ILE A 1 195 ? 8.429 -15.629 -1.932 1.00 92.81 195 ILE A O 1
ATOM 1554 N N . LEU A 1 196 ? 9.736 -14.740 -3.523 1.00 89.62 196 LEU A N 1
ATOM 1555 C CA . LEU A 1 196 ? 10.601 -15.910 -3.690 1.00 89.62 196 LEU A CA 1
ATOM 1556 C C . LEU A 1 196 ? 11.785 -15.932 -2.714 1.00 89.62 196 LEU A C 1
ATOM 1558 O O . LEU A 1 196 ? 12.459 -16.962 -2.602 1.00 89.62 196 LEU A O 1
ATOM 1562 N N . SER A 1 197 ? 12.060 -14.829 -2.008 1.00 86.62 197 SER A N 1
ATOM 1563 C CA . SER A 1 197 ? 13.071 -14.827 -0.956 1.00 86.62 197 SER A CA 1
ATOM 1564 C C . SER A 1 197 ? 12.581 -15.703 0.192 1.00 86.62 197 SER A C 1
ATOM 1566 O O . SER A 1 197 ? 11.478 -15.529 0.704 1.00 86.62 197 SER A O 1
ATOM 1568 N N . LYS A 1 198 ? 13.380 -16.709 0.561 1.00 59.22 198 LYS A N 1
ATOM 1569 C CA . LYS A 1 198 ? 13.068 -17.550 1.718 1.00 59.22 198 LYS A CA 1
ATOM 1570 C C . LYS A 1 198 ? 13.017 -16.653 2.957 1.00 59.22 198 LYS A C 1
ATOM 1572 O O . LYS A 1 198 ? 13.990 -15.941 3.206 1.00 59.22 198 LYS A O 1
ATOM 1577 N N . ALA A 1 199 ? 11.893 -16.698 3.671 1.00 50.75 199 ALA A N 1
ATOM 1578 C CA . ALA A 1 199 ? 11.771 -16.162 5.023 1.00 50.75 199 ALA A CA 1
ATOM 1579 C C . ALA A 1 199 ? 12.771 -16.839 5.973 1.00 50.75 199 ALA A C 1
ATOM 1581 O O . ALA A 1 199 ? 13.028 -18.055 5.787 1.00 50.75 199 ALA A O 1
#